Protein AF-A0A2D8KLG7-F1 (afdb_monomer)

Structure (mmCIF, N/CA/C/O backbone):
data_AF-A0A2D8KLG7-F1
#
_entry.id   AF-A0A2D8KLG7-F1
#
loop_
_atom_site.group_PDB
_atom_site.id
_atom_site.type_symbol
_atom_site.label_atom_id
_atom_site.label_alt_id
_atom_site.label_comp_id
_atom_site.label_asym_id
_atom_site.label_entity_id
_atom_site.label_seq_id
_atom_site.pdbx_PDB_ins_code
_atom_site.Cartn_x
_atom_site.Cartn_y
_atom_site.Cartn_z
_atom_site.occupancy
_atom_site.B_iso_or_equiv
_atom_site.auth_seq_id
_atom_site.auth_comp_id
_atom_site.auth_asym_id
_atom_site.auth_atom_id
_atom_site.pdbx_PDB_model_num
ATOM 1 N N . MET A 1 1 ? -31.703 14.829 42.434 1.00 37.31 1 MET A N 1
ATOM 2 C CA . MET A 1 1 ? -31.265 13.555 43.042 1.00 37.31 1 MET A CA 1
ATOM 3 C C . MET A 1 1 ? -31.936 12.411 42.283 1.00 37.31 1 MET A C 1
ATOM 5 O O . MET A 1 1 ? -33.079 12.108 42.572 1.00 37.31 1 MET A O 1
ATOM 9 N N . ASN A 1 2 ? -31.294 11.950 41.205 1.00 37.16 2 ASN A N 1
ATOM 10 C CA . ASN A 1 2 ? -31.597 10.794 40.330 1.00 37.16 2 ASN A CA 1
ATOM 11 C C . ASN A 1 2 ? -30.776 11.015 39.040 1.00 37.16 2 ASN A C 1
ATOM 13 O O . ASN A 1 2 ? -31.290 11.223 37.952 1.00 37.16 2 ASN A O 1
ATOM 17 N N . TYR A 1 3 ? -29.488 11.325 39.163 1.00 32.59 3 TYR A N 1
ATOM 18 C CA . TYR A 1 3 ? -28.443 10.300 39.120 1.00 32.59 3 TYR A CA 1
ATOM 19 C C . TYR A 1 3 ? -28.592 9.360 37.908 1.00 32.59 3 TYR A C 1
ATOM 21 O O . TYR A 1 3 ? -28.960 8.199 38.021 1.00 32.59 3 TYR A O 1
ATOM 29 N N . PHE A 1 4 ? -28.320 9.897 36.719 1.00 39.69 4 PHE A N 1
ATOM 30 C CA . PHE A 1 4 ? -27.186 9.436 35.907 1.00 39.69 4 PHE A CA 1
ATOM 31 C C . PHE A 1 4 ? -27.071 7.945 35.517 1.00 39.69 4 PHE A C 1
ATOM 33 O O . PHE A 1 4 ? -26.007 7.529 35.067 1.00 39.69 4 PHE A O 1
ATOM 40 N N . PHE A 1 5 ? -28.120 7.126 35.616 1.00 44.72 5 PHE A N 1
ATOM 41 C CA . PHE A 1 5 ? -28.015 5.688 35.341 1.00 44.72 5 PHE A CA 1
ATOM 42 C C . PHE A 1 5 ? -29.169 5.137 34.509 1.00 44.72 5 PHE A C 1
ATOM 44 O O . PHE A 1 5 ? -30.062 4.470 35.019 1.00 44.72 5 PHE A O 1
ATOM 51 N N . ARG A 1 6 ? -29.071 5.301 33.183 1.00 40.22 6 ARG A N 1
ATOM 52 C CA . ARG A 1 6 ? -29.260 4.165 32.257 1.00 40.22 6 ARG A CA 1
ATOM 53 C C . ARG A 1 6 ? -28.799 4.480 30.833 1.00 40.22 6 ARG A C 1
ATOM 55 O O . ARG A 1 6 ? -29.574 4.476 29.885 1.00 40.22 6 ARG A O 1
ATOM 62 N N . LYS A 1 7 ? -27.482 4.621 30.642 1.00 46.12 7 LYS A N 1
ATOM 63 C CA . LYS A 1 7 ? -26.876 4.208 29.365 1.00 46.12 7 LYS A CA 1
ATOM 64 C C . LYS A 1 7 ? -27.016 2.687 29.278 1.00 46.12 7 LYS A C 1
ATOM 66 O O . LYS A 1 7 ? -26.157 1.954 29.761 1.00 46.12 7 LYS A O 1
ATOM 71 N N . LYS A 1 8 ? -28.125 2.199 28.713 1.00 52.62 8 LYS A N 1
ATOM 72 C CA . LYS A 1 8 ? -28.260 0.789 28.328 1.00 52.62 8 LYS A CA 1
ATOM 73 C C . LYS A 1 8 ? -27.195 0.539 27.255 1.00 52.62 8 LYS A C 1
ATOM 75 O O . LYS A 1 8 ? -27.335 0.953 26.110 1.00 52.62 8 LYS A O 1
ATOM 80 N N . LYS A 1 9 ? -26.066 -0.047 27.652 1.00 57.06 9 LYS A N 1
ATOM 81 C CA . LYS A 1 9 ? -25.047 -0.557 26.729 1.00 57.06 9 LYS A CA 1
ATOM 82 C C . LYS A 1 9 ? -25.775 -1.586 25.857 1.00 57.06 9 LYS A C 1
ATOM 84 O O . LYS A 1 9 ? -26.323 -2.536 26.408 1.00 57.06 9 LYS A O 1
ATOM 89 N N . ASN A 1 10 ? -25.854 -1.376 24.540 1.00 63.00 10 ASN A N 1
ATOM 90 C CA . ASN A 1 10 ? -26.528 -2.295 23.611 1.00 63.00 10 ASN A CA 1
ATOM 91 C C . ASN A 1 10 ? -25.730 -3.606 23.497 1.00 63.00 10 ASN A C 1
ATOM 93 O O . ASN A 1 10 ? -25.030 -3.857 22.519 1.00 63.00 10 ASN A O 1
ATOM 97 N N . GLN A 1 11 ? -25.796 -4.425 24.546 1.00 65.38 11 GLN A N 1
ATOM 98 C CA . GLN A 1 11 ? -25.068 -5.681 24.687 1.00 65.38 11 GLN A CA 1
ATOM 99 C C . GLN A 1 11 ? -25.470 -6.659 23.579 1.00 65.38 11 GLN A C 1
ATOM 101 O O . GLN A 1 11 ? -24.604 -7.300 22.997 1.00 65.38 11 GLN A O 1
ATOM 106 N N . SER A 1 12 ? -26.753 -6.665 23.205 1.00 70.81 12 SER A N 1
ATOM 107 C CA . SER A 1 12 ? -27.289 -7.448 22.089 1.00 70.81 12 SER A CA 1
ATOM 108 C C . SER A 1 12 ? -26.646 -7.073 20.754 1.00 70.81 12 SER A C 1
ATOM 110 O O . SER A 1 12 ? -26.232 -7.951 20.013 1.00 70.81 12 SER A O 1
ATOM 112 N N . PHE A 1 13 ? -26.463 -5.778 20.474 1.00 74.19 13 PHE A N 1
ATOM 113 C CA . PHE A 1 13 ? -25.810 -5.320 19.240 1.00 74.19 13 PHE A CA 1
ATOM 114 C C . PHE A 1 13 ? -24.339 -5.749 19.180 1.00 74.19 13 PHE A C 1
ATOM 116 O O . PHE A 1 13 ? -23.854 -6.192 18.144 1.00 74.19 13 PHE A O 1
ATOM 123 N N . LYS A 1 14 ? -23.634 -5.688 20.317 1.00 72.88 14 LYS A N 1
ATOM 124 C CA . LYS A 1 14 ? -22.258 -6.187 20.424 1.00 72.88 14 LYS A CA 1
ATOM 125 C C . LYS A 1 14 ? -22.176 -7.702 20.186 1.00 72.88 14 LYS A C 1
ATOM 127 O O . LYS A 1 14 ? -21.243 -8.145 19.527 1.00 72.88 14 LYS A O 1
ATOM 132 N N . ILE A 1 15 ? -23.124 -8.472 20.724 1.00 78.56 15 ILE A N 1
ATOM 133 C CA . ILE A 1 15 ? -23.193 -9.930 20.542 1.00 78.56 15 ILE A CA 1
ATOM 134 C C . ILE A 1 15 ? -23.489 -10.277 19.082 1.00 78.56 15 ILE A C 1
ATOM 136 O O . ILE A 1 15 ? -22.825 -11.148 18.540 1.00 78.56 15 ILE A O 1
ATOM 140 N N . ILE A 1 16 ? -24.410 -9.561 18.431 1.00 84.25 16 ILE A N 1
ATOM 141 C CA . ILE A 1 16 ? -24.724 -9.754 17.007 1.00 84.25 16 ILE A CA 1
ATOM 142 C C . ILE A 1 16 ? -23.486 -9.503 16.142 1.00 84.25 16 ILE A C 1
ATOM 144 O O . ILE A 1 16 ? -23.159 -10.334 15.306 1.00 84.25 16 ILE A O 1
ATOM 148 N N . ILE A 1 17 ? -22.748 -8.412 16.381 1.00 80.44 17 ILE A N 1
ATOM 149 C CA . ILE A 1 17 ? -21.499 -8.138 15.650 1.00 80.44 17 ILE A CA 1
ATOM 150 C C . ILE A 1 17 ? -20.464 -9.244 15.882 1.00 80.44 17 ILE A C 1
ATOM 152 O O . ILE A 1 17 ? -19.806 -9.669 14.941 1.00 80.44 17 ILE A O 1
ATOM 156 N N . LEU A 1 18 ? -20.308 -9.714 17.124 1.00 79.31 18 LEU A N 1
ATOM 157 C CA . LEU A 1 18 ? -19.362 -10.786 17.440 1.00 79.31 18 LEU A CA 1
ATOM 158 C C . LEU A 1 18 ? -19.769 -12.117 16.786 1.00 79.31 18 LEU A C 1
ATOM 160 O O . LEU A 1 18 ? -18.912 -12.883 16.362 1.00 79.31 18 LEU A O 1
ATOM 164 N N . PHE A 1 19 ? -21.071 -12.384 16.706 1.00 85.44 19 PHE A N 1
ATOM 165 C CA . PHE A 1 19 ? -21.616 -13.567 16.055 1.00 85.44 19 PHE A CA 1
ATOM 166 C C . PHE A 1 19 ? -21.391 -13.525 14.545 1.00 85.44 19 PHE A C 1
ATOM 168 O O . PHE A 1 19 ? -20.870 -14.491 14.004 1.00 85.44 19 PHE A O 1
ATOM 175 N N . ILE A 1 20 ? -21.701 -12.399 13.890 1.00 83.75 20 ILE A N 1
ATOM 176 C CA . ILE A 1 20 ? -21.380 -12.183 12.470 1.00 83.75 20 ILE A CA 1
ATOM 177 C C . ILE A 1 20 ? -19.876 -12.365 12.253 1.00 83.75 20 ILE A C 1
ATOM 179 O O . ILE A 1 20 ? -19.475 -13.075 11.341 1.00 83.75 20 ILE A O 1
ATOM 183 N N . PHE A 1 21 ? -19.048 -11.829 13.159 1.00 80.06 21 PHE A N 1
ATOM 184 C CA . PHE A 1 21 ? -17.599 -11.995 13.087 1.00 80.06 21 PHE A CA 1
ATOM 185 C C . PHE A 1 21 ? -17.155 -13.456 13.069 1.00 80.06 21 PHE A C 1
ATOM 187 O O . PHE A 1 21 ? -16.357 -13.869 12.230 1.00 80.06 21 PHE A O 1
ATOM 194 N N . PHE A 1 22 ? -17.686 -14.241 13.999 1.00 81.69 22 PHE A N 1
ATOM 195 C CA . PHE A 1 22 ? -17.332 -15.645 14.128 1.00 81.69 22 PHE A CA 1
ATOM 196 C C . PHE A 1 22 ? -17.901 -16.484 12.978 1.00 81.69 22 PHE A C 1
ATOM 198 O O . PHE A 1 22 ? -17.220 -17.371 12.471 1.00 81.69 22 PHE A O 1
ATOM 205 N N . PHE A 1 23 ? -19.126 -16.179 12.547 1.00 84.38 23 PHE A N 1
ATOM 206 C CA . PHE A 1 23 ? -19.791 -16.849 11.436 1.00 84.38 23 PHE A CA 1
ATOM 207 C C . PHE A 1 23 ? -19.055 -16.612 10.118 1.00 84.38 23 PHE A C 1
ATOM 209 O O . PHE A 1 23 ? -18.757 -17.574 9.425 1.00 84.38 23 PHE A O 1
ATOM 216 N N . ASP A 1 24 ? -18.687 -15.373 9.794 1.00 78.31 24 ASP A N 1
ATOM 217 C CA . ASP A 1 24 ? -17.964 -15.082 8.554 1.00 78.31 24 ASP A CA 1
ATOM 218 C C . ASP A 1 24 ? -16.579 -15.739 8.551 1.00 78.31 24 ASP A C 1
ATOM 220 O O . ASP A 1 24 ? -16.169 -16.335 7.558 1.00 78.31 24 ASP A O 1
ATOM 224 N N . LEU A 1 25 ? -15.864 -15.704 9.679 1.00 75.50 25 LEU A N 1
ATOM 225 C CA . LEU A 1 25 ? -14.532 -16.304 9.764 1.00 75.50 25 LEU A CA 1
ATOM 226 C C . LEU A 1 25 ? -14.577 -17.833 9.631 1.00 75.50 25 LEU A C 1
ATOM 228 O O . LEU A 1 25 ? -13.730 -18.413 8.955 1.00 75.50 25 LEU A O 1
ATOM 232 N N . ILE A 1 26 ? -15.559 -18.486 10.256 1.00 75.94 26 ILE A N 1
ATOM 233 C CA . ILE A 1 26 ? -15.666 -19.949 10.257 1.00 75.94 26 ILE A CA 1
ATOM 234 C C . ILE A 1 26 ? -16.397 -20.453 9.024 1.00 75.94 26 ILE A C 1
ATOM 236 O O . ILE A 1 26 ? -15.876 -21.302 8.314 1.00 75.94 26 ILE A O 1
ATOM 240 N N . CYS A 1 27 ? -17.603 -19.963 8.758 1.00 74.00 27 CYS A N 1
ATOM 241 C CA . CYS A 1 27 ? -18.403 -20.445 7.645 1.00 74.00 27 CYS A CA 1
ATOM 242 C C . CYS A 1 27 ? -17.833 -19.932 6.329 1.00 74.00 27 CYS A C 1
ATOM 244 O O . CYS A 1 27 ? -17.481 -20.745 5.492 1.00 74.00 27 CYS A O 1
ATOM 246 N N . VAL A 1 28 ? -17.658 -18.625 6.136 1.00 70.38 28 VAL A N 1
ATOM 247 C CA . VAL A 1 28 ? -17.161 -18.128 4.840 1.00 70.38 28 VAL A CA 1
ATOM 248 C C . VAL A 1 28 ? -15.674 -18.443 4.658 1.00 70.38 28 VAL A C 1
ATOM 250 O O . VAL A 1 28 ? -15.285 -18.960 3.614 1.00 70.38 28 VAL A O 1
ATOM 253 N N . GLY A 1 29 ? -14.854 -18.219 5.688 1.00 67.06 29 GLY A N 1
ATOM 254 C CA . GLY A 1 29 ? -13.409 -18.450 5.615 1.00 67.06 29 GLY A CA 1
ATOM 255 C C . GLY A 1 29 ? -13.009 -19.915 5.408 1.00 67.06 29 GLY A C 1
ATOM 256 O O . GLY A 1 29 ? -12.157 -20.195 4.567 1.00 67.06 29 GLY A O 1
ATOM 257 N N . ILE A 1 30 ? -13.622 -20.855 6.140 1.00 68.50 30 ILE A N 1
ATOM 258 C CA . ILE A 1 30 ? -13.248 -22.280 6.065 1.00 68.50 30 ILE A CA 1
ATOM 259 C C . ILE A 1 30 ? -14.034 -23.013 4.973 1.00 68.50 30 ILE A C 1
ATOM 261 O O . ILE A 1 30 ? -13.468 -23.865 4.302 1.00 68.50 30 ILE A O 1
ATOM 265 N N . TYR A 1 31 ? -15.320 -22.708 4.763 1.00 67.38 31 TYR A N 1
ATOM 266 C CA . TYR A 1 31 ? -16.140 -23.459 3.801 1.00 67.38 31 TYR A CA 1
ATOM 267 C C . TYR A 1 31 ? -15.912 -23.029 2.345 1.00 67.38 31 TYR A C 1
ATOM 269 O O . TYR A 1 31 ? -15.956 -23.877 1.461 1.00 67.38 31 TYR A O 1
ATOM 277 N N . PHE A 1 32 ? -15.674 -21.736 2.091 1.00 64.19 32 PHE A N 1
ATOM 278 C CA . PHE A 1 32 ? -15.552 -21.182 0.732 1.00 64.19 32 PHE A CA 1
ATOM 279 C C . PHE A 1 32 ? -14.151 -20.667 0.378 1.00 64.19 32 PHE A C 1
ATOM 281 O O . PHE A 1 32 ? -13.952 -20.207 -0.739 1.00 64.19 32 PHE A O 1
ATOM 288 N N . GLY A 1 33 ? -13.216 -20.628 1.331 1.00 63.34 33 GLY A N 1
ATOM 289 C CA . GLY A 1 33 ? -11.922 -19.976 1.123 1.00 63.34 33 GLY A CA 1
ATOM 290 C C . GLY A 1 33 ? -10.738 -20.928 1.035 1.00 63.34 33 GLY A C 1
ATOM 291 O O . GLY A 1 33 ? -9.796 -20.668 0.293 1.00 63.34 33 GLY A O 1
ATOM 292 N N . THR A 1 34 ? -10.719 -22.011 1.817 1.00 66.56 34 THR A N 1
ATOM 293 C CA . THR A 1 34 ? -9.475 -22.766 2.038 1.00 66.56 34 THR A CA 1
ATOM 294 C C . THR A 1 34 ? -8.967 -23.503 0.807 1.00 66.56 34 THR A C 1
ATOM 296 O O . THR A 1 34 ? -7.754 -23.576 0.632 1.00 66.56 34 THR A O 1
ATOM 299 N N . PHE A 1 35 ? -9.849 -24.025 -0.047 1.00 70.62 35 PHE A N 1
ATOM 300 C CA . PHE A 1 35 ? -9.432 -24.737 -1.258 1.00 70.62 35 PHE A CA 1
ATOM 301 C C . PHE A 1 35 ? -8.869 -23.766 -2.294 1.00 70.62 35 PHE A C 1
ATOM 303 O O . PHE A 1 35 ? -7.751 -23.943 -2.767 1.00 70.62 35 PHE A O 1
ATOM 310 N N . GLU A 1 36 ? -9.564 -22.659 -2.526 1.00 71.62 36 GLU A N 1
ATO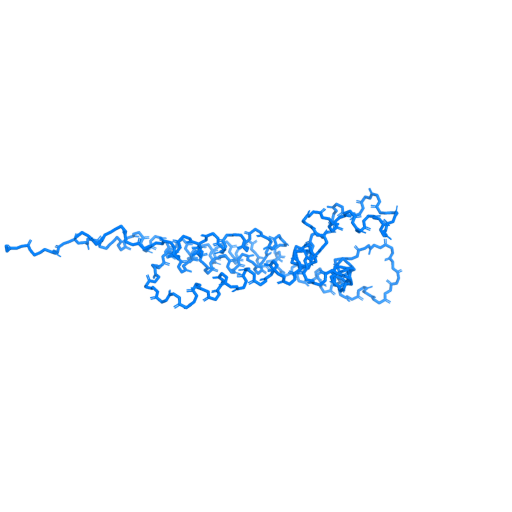M 311 C CA . GLU A 1 36 ? -9.129 -21.589 -3.414 1.00 71.62 36 GLU A CA 1
ATOM 312 C C . GLU A 1 36 ? -7.838 -20.921 -2.915 1.00 71.62 36 GLU A C 1
ATOM 314 O O . GLU A 1 36 ? -7.002 -20.513 -3.719 1.00 71.62 36 GLU A O 1
ATOM 319 N N . ILE A 1 37 ? -7.633 -20.815 -1.595 1.00 68.44 37 ILE A N 1
ATOM 320 C CA . ILE A 1 37 ? -6.374 -20.337 -1.006 1.00 68.44 37 ILE A CA 1
ATOM 321 C C . ILE A 1 37 ? -5.234 -21.319 -1.305 1.00 68.44 37 ILE A C 1
ATOM 323 O O . ILE A 1 37 ? -4.157 -20.882 -1.712 1.00 68.44 37 ILE A O 1
ATOM 327 N N . ILE A 1 38 ? -5.450 -22.626 -1.126 1.00 70.25 38 ILE A N 1
ATOM 328 C CA . ILE A 1 38 ? -4.440 -23.657 -1.412 1.00 70.25 38 ILE A CA 1
ATOM 329 C C . ILE A 1 38 ? -4.064 -23.641 -2.896 1.00 70.25 38 ILE A C 1
ATOM 331 O O . ILE A 1 38 ? -2.874 -23.607 -3.213 1.00 70.25 38 ILE A O 1
ATOM 335 N N . ASP A 1 39 ? -5.050 -23.572 -3.788 1.00 71.00 39 ASP A N 1
ATOM 336 C CA . ASP A 1 39 ? -4.825 -23.520 -5.234 1.00 71.00 39 ASP A CA 1
ATOM 337 C C . ASP A 1 39 ? -4.077 -22.242 -5.645 1.00 71.00 39 ASP A C 1
ATOM 339 O O . ASP A 1 39 ? -3.160 -22.292 -6.465 1.00 71.00 39 ASP A O 1
ATOM 343 N N . ARG A 1 40 ? -4.369 -21.094 -5.012 1.00 66.00 40 ARG A N 1
ATOM 344 C CA . ARG A 1 40 ? -3.606 -19.846 -5.212 1.00 66.00 40 ARG A CA 1
ATOM 345 C C . ARG A 1 40 ? -2.155 -19.967 -4.750 1.00 66.00 40 ARG A C 1
ATOM 347 O O . ARG A 1 40 ? -1.262 -19.476 -5.437 1.00 66.00 40 ARG A O 1
ATOM 354 N N . PHE A 1 41 ? -1.897 -20.598 -3.604 1.00 68.94 41 PHE A N 1
ATOM 355 C CA . PHE A 1 41 ? -0.525 -20.831 -3.137 1.00 68.94 41 PHE A CA 1
ATOM 356 C C . PHE A 1 41 ? 0.229 -21.813 -4.037 1.00 68.94 41 PHE A C 1
ATOM 358 O O . PHE A 1 41 ? 1.427 -21.634 -4.258 1.00 68.94 41 PHE A O 1
ATOM 365 N N . TYR A 1 42 ? -0.459 -22.823 -4.573 1.00 69.06 42 TYR A N 1
ATOM 366 C CA . TYR A 1 42 ? 0.115 -23.762 -5.531 1.00 69.06 42 TYR A CA 1
ATOM 367 C C . TYR A 1 42 ? 0.484 -23.061 -6.845 1.00 69.06 42 TYR A C 1
ATOM 369 O O . TYR A 1 42 ? 1.630 -23.154 -7.275 1.00 69.06 42 TYR A O 1
ATOM 377 N N . PHE A 1 43 ? -0.425 -22.248 -7.390 1.00 66.62 43 PHE A N 1
ATOM 378 C CA . PHE A 1 43 ? -0.183 -21.415 -8.570 1.00 66.62 43 PHE A CA 1
ATOM 379 C C . PHE A 1 43 ? 0.998 -20.447 -8.380 1.00 66.62 43 PHE A C 1
ATOM 381 O O . PHE A 1 43 ? 1.887 -20.373 -9.224 1.00 66.62 43 PHE A O 1
ATOM 388 N N . LEU A 1 44 ? 1.073 -19.751 -7.237 1.00 63.47 44 LEU A N 1
ATOM 389 C CA . LEU A 1 44 ? 2.212 -18.877 -6.925 1.00 63.47 44 LEU A CA 1
ATOM 390 C C . LEU A 1 44 ? 3.532 -19.660 -6.871 1.00 63.47 44 LEU A C 1
ATOM 392 O O . LEU A 1 44 ? 4.553 -19.185 -7.361 1.00 63.47 44 LEU A O 1
ATOM 396 N N . LYS A 1 45 ? 3.533 -20.861 -6.281 1.00 63.59 45 LYS A N 1
ATOM 397 C CA . LYS A 1 45 ? 4.721 -21.724 -6.216 1.00 63.59 45 LYS A CA 1
ATOM 398 C C . LYS A 1 45 ? 5.185 -22.158 -7.609 1.00 63.59 45 LYS A C 1
ATOM 400 O O . LYS A 1 45 ? 6.391 -22.200 -7.847 1.00 63.59 45 LYS A O 1
ATOM 405 N N . GLU A 1 46 ? 4.253 -22.464 -8.506 1.00 63.38 46 GLU A N 1
ATOM 406 C CA . GLU A 1 46 ? 4.563 -22.770 -9.902 1.00 63.38 46 GLU A CA 1
ATOM 407 C C . GLU A 1 46 ? 5.162 -21.551 -10.617 1.00 63.38 46 GLU A C 1
ATOM 409 O O . GLU A 1 46 ? 6.237 -21.686 -11.205 1.00 63.38 46 GLU A O 1
ATOM 414 N N . GLU A 1 47 ? 4.581 -20.352 -10.458 1.00 58.25 47 GLU A N 1
ATOM 415 C CA . GLU A 1 47 ? 5.153 -19.099 -10.985 1.00 58.25 47 GLU A CA 1
ATOM 416 C C . GLU A 1 47 ? 6.595 -18.870 -10.495 1.00 58.25 47 GLU A C 1
ATOM 418 O O . GLU A 1 47 ? 7.445 -18.474 -11.286 1.00 58.25 47 GLU A O 1
ATOM 423 N N . PH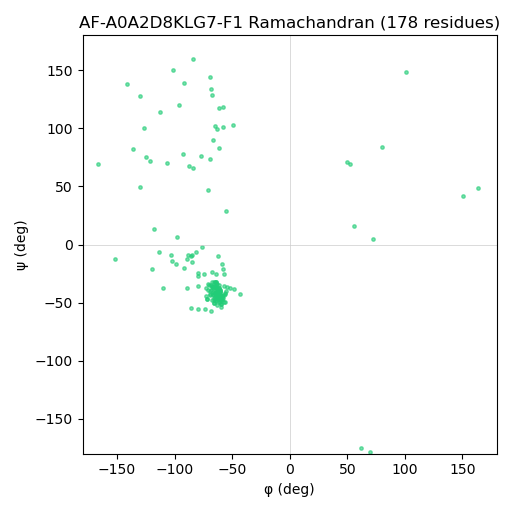E A 1 48 ? 6.915 -19.170 -9.227 1.00 59.62 48 PHE A N 1
ATOM 424 C CA . PHE A 1 48 ? 8.287 -19.059 -8.703 1.00 59.62 48 PHE A CA 1
ATOM 425 C C . PHE A 1 48 ? 9.274 -20.050 -9.335 1.00 59.62 48 PHE A C 1
ATOM 427 O O . PHE A 1 48 ? 10.461 -19.740 -9.447 1.00 59.62 48 PHE A O 1
ATOM 434 N N . SER A 1 49 ? 8.810 -21.241 -9.718 1.00 56.41 49 SER A N 1
ATOM 435 C CA . SER A 1 49 ? 9.665 -22.302 -10.266 1.00 56.41 49 SER A CA 1
ATOM 436 C C . SER A 1 49 ? 10.013 -22.116 -11.747 1.00 56.41 49 SER A C 1
ATOM 438 O O . SER A 1 49 ? 11.058 -22.587 -12.180 1.00 56.41 49 SER A O 1
ATOM 440 N N . VAL A 1 50 ? 9.185 -21.384 -12.501 1.00 53.91 50 VAL A N 1
ATOM 441 C CA . VAL A 1 50 ? 9.360 -21.143 -13.948 1.00 53.91 50 VAL A CA 1
ATOM 442 C C . VAL A 1 50 ? 10.302 -19.959 -14.243 1.00 53.91 50 VAL A C 1
ATOM 444 O O . VAL A 1 50 ? 10.757 -19.790 -15.368 1.00 53.91 50 VAL A O 1
ATOM 447 N N . ILE A 1 51 ? 10.700 -19.181 -13.226 1.00 52.62 51 ILE A N 1
ATOM 448 C CA . ILE A 1 51 ? 11.611 -18.019 -13.351 1.00 52.62 51 ILE A CA 1
ATOM 449 C C . ILE A 1 51 ? 12.987 -18.393 -13.953 1.00 52.62 51 ILE A C 1
ATOM 451 O O . ILE A 1 51 ? 13.721 -17.513 -14.405 1.00 52.62 51 ILE A O 1
ATOM 455 N N . SER A 1 52 ? 13.358 -19.678 -13.977 1.00 49.66 52 SER A N 1
ATOM 456 C CA . SER A 1 52 ? 14.648 -20.139 -14.501 1.00 49.66 52 SER A CA 1
ATOM 457 C C . SER A 1 52 ? 14.708 -20.395 -16.009 1.00 49.66 52 SER A C 1
ATOM 459 O O . SER A 1 52 ? 15.817 -20.589 -16.501 1.00 49.66 52 SER A O 1
ATOM 461 N N . GLU A 1 53 ? 13.596 -20.391 -16.753 1.00 41.38 53 GLU A N 1
ATOM 462 C CA . GLU A 1 53 ? 13.625 -20.699 -18.192 1.00 41.38 53 GLU A CA 1
ATOM 463 C C . GLU A 1 53 ? 12.892 -19.649 -19.037 1.00 41.38 53 GLU A C 1
ATOM 465 O O . GLU A 1 53 ? 11.754 -19.267 -18.781 1.00 41.38 53 GLU A O 1
ATOM 470 N N . GLU A 1 54 ? 13.610 -19.153 -20.043 1.00 54.06 54 GLU A N 1
ATOM 471 C CA . GLU A 1 54 ? 13.199 -18.153 -21.025 1.00 54.06 54 GLU A CA 1
ATOM 472 C C . GLU A 1 54 ? 11.839 -18.476 -21.668 1.00 54.06 54 GLU A C 1
ATOM 474 O O . GLU A 1 54 ? 11.787 -19.267 -22.604 1.00 54.06 54 GLU A O 1
ATOM 479 N N . ILE A 1 55 ? 10.747 -17.814 -21.265 1.00 41.69 55 ILE A N 1
ATOM 480 C CA . ILE A 1 55 ? 9.542 -17.681 -22.099 1.00 41.69 55 ILE A CA 1
ATOM 481 C C . ILE A 1 55 ? 8.923 -16.283 -21.939 1.00 41.69 55 ILE A C 1
ATOM 483 O O . ILE A 1 55 ? 8.808 -15.710 -20.861 1.00 41.69 55 ILE A O 1
ATOM 487 N N . SER A 1 56 ? 8.511 -15.767 -23.091 1.00 51.75 56 SER A N 1
ATOM 488 C CA . SER A 1 56 ? 7.891 -14.501 -23.489 1.00 51.75 56 SER A CA 1
ATOM 489 C C . SER A 1 56 ? 6.583 -14.074 -22.792 1.00 51.75 56 SER A C 1
ATOM 491 O O . SER A 1 56 ? 5.786 -13.349 -23.389 1.00 51.75 56 SER A O 1
ATOM 493 N N . THR A 1 57 ? 6.339 -14.468 -21.543 1.00 57.41 57 THR A N 1
ATOM 494 C CA . THR A 1 57 ? 5.166 -14.042 -20.762 1.00 57.41 57 THR A CA 1
ATOM 495 C C . THR A 1 57 ? 5.614 -1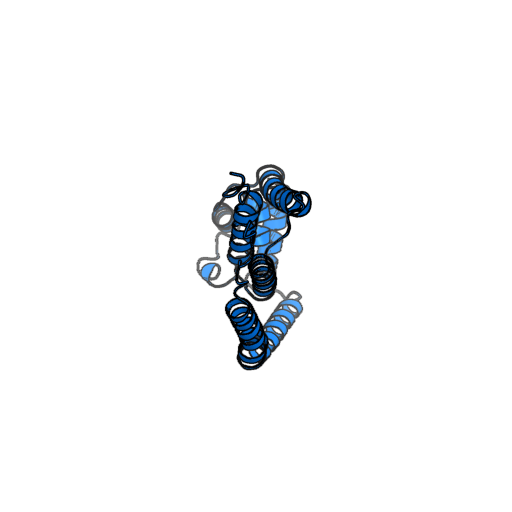3.167 -19.601 1.00 57.41 57 THR A C 1
ATOM 497 O O . THR A 1 57 ? 6.299 -13.646 -18.701 1.00 57.41 57 THR A O 1
ATOM 500 N N . ILE A 1 58 ? 5.244 -11.883 -19.613 1.00 62.97 58 ILE A N 1
ATOM 501 C CA . ILE A 1 58 ? 5.566 -10.965 -18.512 1.00 62.97 58 ILE A CA 1
ATOM 502 C C . ILE A 1 58 ? 4.919 -11.468 -17.227 1.00 62.97 58 ILE A C 1
ATOM 504 O O . ILE A 1 58 ? 3.694 -11.537 -17.122 1.00 62.97 58 ILE A O 1
ATOM 508 N N . SER A 1 59 ? 5.754 -11.802 -16.247 1.00 69.31 59 SER A N 1
ATOM 509 C CA . SER A 1 59 ? 5.299 -12.243 -14.935 1.00 69.31 59 SER A CA 1
ATOM 510 C C . SER A 1 59 ? 4.984 -11.049 -14.023 1.00 69.31 59 SER A C 1
ATOM 512 O O . SER A 1 59 ? 5.511 -9.944 -14.185 1.00 69.31 59 SER A O 1
ATOM 514 N N . ARG A 1 60 ? 4.178 -11.283 -12.978 1.00 70.56 60 ARG A N 1
ATOM 515 C CA . ARG A 1 60 ? 3.962 -10.341 -11.855 1.00 70.56 60 ARG A CA 1
ATOM 516 C C . ARG A 1 60 ? 5.274 -9.809 -11.282 1.00 70.56 60 ARG A C 1
ATOM 518 O O . ARG A 1 60 ? 5.389 -8.640 -10.915 1.00 70.56 60 ARG A O 1
ATOM 525 N N . PHE A 1 61 ? 6.271 -10.681 -11.211 1.00 72.69 61 PHE A N 1
ATOM 526 C CA . PHE A 1 61 ? 7.576 -10.358 -10.667 1.00 72.69 61 PHE A CA 1
ATOM 527 C C . PHE A 1 61 ? 8.363 -9.400 -11.568 1.00 72.69 61 PHE A C 1
ATOM 529 O O . PHE A 1 61 ? 9.053 -8.515 -11.060 1.00 72.69 61 PHE A O 1
ATOM 536 N N . ASP A 1 62 ? 8.220 -9.509 -12.889 1.00 75.94 62 ASP A N 1
ATOM 537 C CA . ASP A 1 62 ? 8.847 -8.577 -13.830 1.00 75.94 62 ASP A CA 1
ATOM 538 C C . ASP A 1 62 ? 8.281 -7.163 -13.683 1.00 75.94 62 ASP A C 1
ATOM 540 O O . ASP A 1 62 ? 9.036 -6.189 -13.719 1.00 75.94 62 ASP A O 1
ATOM 544 N N . ILE A 1 63 ? 6.977 -7.049 -13.415 1.00 77.56 63 ILE A N 1
ATOM 545 C CA . ILE A 1 63 ? 6.300 -5.775 -13.135 1.00 77.56 63 ILE A CA 1
ATOM 546 C C . ILE A 1 63 ? 6.791 -5.182 -11.803 1.00 77.56 63 ILE A C 1
ATOM 548 O O . ILE A 1 63 ? 7.132 -3.999 -11.745 1.00 77.56 63 ILE A O 1
ATOM 552 N N . ILE A 1 64 ? 6.942 -5.999 -10.752 1.00 79.44 64 ILE A N 1
ATOM 553 C CA . ILE A 1 64 ? 7.549 -5.572 -9.474 1.00 79.44 64 ILE A CA 1
ATOM 554 C C . ILE A 1 64 ? 8.989 -5.084 -9.687 1.00 79.44 64 ILE A C 1
ATOM 556 O O . ILE A 1 64 ? 9.384 -4.022 -9.198 1.00 79.44 64 ILE A O 1
ATOM 560 N N . LYS A 1 65 ? 9.790 -5.846 -10.439 1.00 82.25 65 LYS A N 1
ATOM 561 C CA . LYS A 1 65 ? 11.190 -5.522 -10.741 1.00 82.25 65 LYS A CA 1
ATOM 562 C C . LYS A 1 65 ? 11.304 -4.233 -11.547 1.00 82.25 65 LYS A C 1
ATOM 564 O O . LYS A 1 65 ? 12.228 -3.451 -11.312 1.00 82.25 65 LYS A O 1
ATOM 569 N N . PHE A 1 66 ? 10.377 -4.006 -12.473 1.00 83.88 66 PHE A N 1
ATOM 570 C CA . PHE A 1 66 ? 10.259 -2.756 -13.206 1.00 83.88 66 PHE A CA 1
ATOM 571 C C . PHE A 1 66 ? 9.932 -1.588 -12.269 1.00 83.88 66 PHE A C 1
ATOM 573 O O . PHE A 1 66 ? 10.693 -0.622 -12.244 1.00 83.88 66 PHE A O 1
ATOM 580 N N . GLY A 1 67 ? 8.891 -1.700 -11.437 1.00 84.00 67 GLY A N 1
ATOM 581 C CA . GLY A 1 67 ? 8.515 -0.647 -10.486 1.00 84.00 67 GLY A CA 1
ATOM 582 C C . GLY A 1 67 ? 9.651 -0.269 -9.537 1.00 84.00 67 GLY A C 1
ATOM 583 O O . GLY A 1 67 ? 9.961 0.908 -9.374 1.00 84.00 67 GLY A O 1
ATOM 584 N N . LEU A 1 68 ? 10.377 -1.256 -9.004 1.00 85.12 68 LEU A N 1
ATOM 585 C CA . LEU A 1 68 ? 11.562 -1.015 -8.173 1.00 85.12 68 LEU A CA 1
ATOM 586 C C . LEU A 1 68 ? 12.713 -0.338 -8.927 1.00 85.12 68 LEU A C 1
ATOM 588 O O . LEU A 1 68 ? 13.478 0.423 -8.332 1.00 85.12 68 LEU A O 1
ATOM 592 N N . ARG A 1 69 ? 12.881 -0.630 -10.220 1.00 86.50 69 ARG A N 1
ATOM 593 C CA . ARG A 1 69 ? 13.911 -0.001 -11.054 1.00 86.50 69 ARG A CA 1
ATOM 594 C C . ARG A 1 69 ? 13.558 1.452 -11.348 1.00 86.50 69 ARG A C 1
ATOM 596 O O . ARG A 1 69 ? 14.418 2.310 -11.181 1.00 86.50 69 ARG A O 1
ATOM 603 N N . GLU A 1 70 ? 12.318 1.727 -11.736 1.00 86.44 70 GLU A N 1
ATOM 604 C CA . GLU A 1 70 ? 11.868 3.085 -12.049 1.00 86.44 70 GLU A CA 1
ATOM 605 C C . GLU A 1 70 ? 11.751 3.962 -10.805 1.00 86.44 70 GLU A C 1
ATOM 607 O O . GLU A 1 70 ? 12.113 5.136 -10.853 1.00 86.44 70 GLU A O 1
ATOM 612 N N . PHE A 1 71 ? 11.378 3.392 -9.656 1.00 87.12 71 PHE A N 1
ATOM 613 C CA . PHE A 1 71 ? 11.400 4.103 -8.379 1.00 87.12 71 PHE A CA 1
ATOM 614 C C . PHE A 1 71 ? 12.777 4.712 -8.075 1.00 87.12 71 PHE A C 1
ATOM 616 O O . PHE A 1 71 ? 12.854 5.832 -7.577 1.00 87.12 71 PHE A O 1
ATOM 623 N N . LYS A 1 72 ? 13.882 4.037 -8.433 1.00 87.56 72 LYS A N 1
ATOM 624 C CA . LYS A 1 72 ? 15.243 4.578 -8.238 1.00 87.56 72 LYS A CA 1
ATOM 625 C C . LYS A 1 72 ? 15.515 5.843 -9.053 1.00 87.56 72 LYS A C 1
ATOM 627 O O . LYS A 1 72 ? 16.353 6.641 -8.645 1.00 87.56 72 LYS A O 1
ATOM 632 N N . ASN A 1 73 ? 14.816 6.035 -10.169 1.00 88.81 73 ASN A N 1
ATOM 633 C CA . ASN A 1 73 ? 14.939 7.240 -10.987 1.00 88.81 73 ASN A CA 1
ATOM 634 C C . ASN A 1 73 ? 14.137 8.409 -10.387 1.00 88.81 73 AS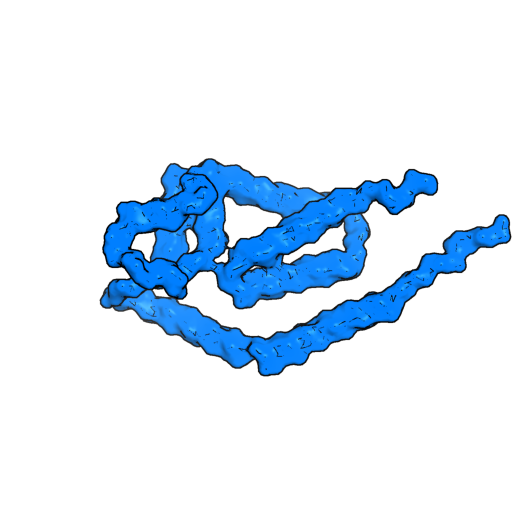N A C 1
ATOM 636 O O . ASN A 1 73 ? 14.516 9.565 -10.556 1.00 88.81 73 ASN A O 1
ATOM 640 N N . PHE A 1 74 ? 13.066 8.110 -9.643 1.00 89.12 74 PHE A N 1
ATOM 641 C CA . PHE A 1 74 ? 12.105 9.087 -9.123 1.00 89.12 74 PHE A CA 1
ATOM 642 C C . PHE A 1 74 ? 11.837 8.910 -7.618 1.00 89.12 74 PHE A C 1
ATOM 644 O O . PHE A 1 74 ? 10.698 8.881 -7.163 1.00 89.12 74 PHE A O 1
ATOM 651 N N . ILE A 1 75 ? 12.901 8.812 -6.818 1.00 90.06 75 ILE A N 1
ATOM 652 C CA . ILE A 1 75 ? 12.818 8.390 -5.407 1.00 90.06 75 ILE A CA 1
ATOM 653 C C . ILE A 1 75 ? 11.950 9.322 -4.547 1.00 90.06 75 ILE A C 1
ATOM 655 O O . ILE A 1 75 ? 11.180 8.856 -3.709 1.00 90.06 75 ILE A O 1
ATOM 659 N N . PHE A 1 76 ? 12.083 10.641 -4.706 1.00 90.12 76 PHE A N 1
ATOM 660 C CA . PHE A 1 76 ? 11.452 11.598 -3.790 1.00 90.12 76 PHE A CA 1
ATOM 661 C C . PHE A 1 76 ? 9.967 11.815 -4.085 1.00 90.12 76 PHE A C 1
ATOM 663 O O . PHE A 1 76 ? 9.138 11.637 -3.193 1.00 90.12 76 PHE A O 1
ATOM 670 N N . PHE A 1 77 ? 9.643 12.192 -5.321 1.00 90.06 77 PHE A N 1
ATOM 671 C CA . PHE A 1 77 ? 8.295 12.605 -5.727 1.00 90.06 77 PHE A CA 1
ATOM 672 C C . PHE A 1 77 ? 7.533 11.538 -6.515 1.00 90.06 77 PHE A C 1
ATOM 674 O O . PHE A 1 77 ? 6.343 11.712 -6.758 1.00 90.06 77 PHE A O 1
ATOM 681 N N . GLY A 1 78 ? 8.205 10.453 -6.906 1.00 91.06 78 GLY A N 1
ATOM 682 C CA . GLY A 1 78 ? 7.657 9.494 -7.852 1.00 91.06 78 GLY A CA 1
ATOM 683 C C . GLY A 1 78 ? 7.551 10.067 -9.263 1.00 91.06 78 GLY A C 1
ATOM 684 O O . GLY A 1 78 ? 7.970 11.196 -9.537 1.00 91.06 78 GLY A O 1
ATOM 685 N N . TYR A 1 79 ? 7.026 9.259 -10.176 1.00 88.56 79 TYR A N 1
ATOM 686 C CA . TYR A 1 79 ? 6.811 9.640 -11.576 1.00 88.56 79 TYR A CA 1
ATOM 687 C C . TYR A 1 79 ? 5.370 10.093 -11.879 1.00 88.56 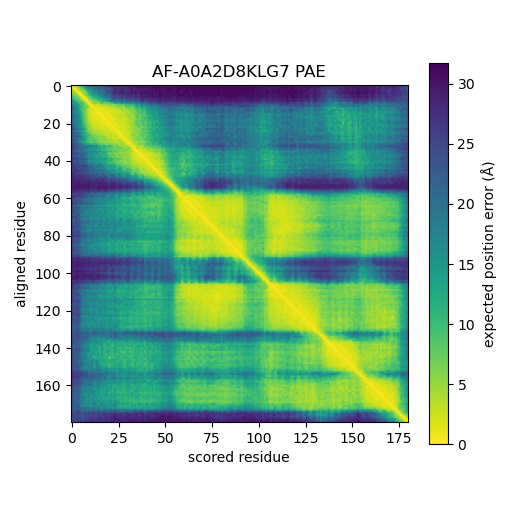79 TYR A C 1
ATOM 689 O O . TYR A 1 79 ? 5.053 10.379 -13.032 1.00 88.56 79 TYR A O 1
ATOM 697 N N . GLY A 1 80 ? 4.519 10.224 -10.854 1.00 87.00 80 GLY A N 1
ATOM 698 C CA . GLY A 1 80 ? 3.143 10.713 -10.962 1.00 87.00 80 GLY A CA 1
ATOM 699 C C . GLY A 1 80 ? 2.099 9.596 -10.940 1.00 87.00 80 GLY A C 1
ATOM 700 O O . GLY A 1 80 ? 2.350 8.483 -11.396 1.00 87.00 80 GLY A O 1
ATOM 701 N N . SER A 1 81 ? 0.916 9.901 -10.402 1.00 85.00 81 SER A N 1
ATOM 702 C CA . SER A 1 81 ? -0.183 8.933 -10.308 1.00 85.00 81 SER A CA 1
ATOM 703 C C . SER A 1 81 ? -0.751 8.591 -11.687 1.00 85.00 81 SER A C 1
ATOM 705 O O . SER A 1 81 ? -0.986 9.490 -12.497 1.00 85.00 81 SER A O 1
ATOM 707 N N . GLY A 1 82 ? -0.948 7.302 -11.956 1.00 81.81 82 GLY A N 1
ATOM 708 C CA . GLY A 1 82 ? -1.354 6.770 -13.257 1.00 81.81 82 GLY A CA 1
ATOM 709 C C . GLY A 1 82 ? -0.257 6.805 -14.327 1.00 81.81 82 GLY A C 1
ATOM 710 O O . GLY A 1 82 ? -0.520 6.495 -15.487 1.00 81.81 82 GLY A O 1
ATOM 711 N N . ALA A 1 83 ? 0.974 7.207 -13.990 1.00 85.12 83 ALA A N 1
ATOM 712 C CA . ALA A 1 83 ? 2.073 7.246 -14.954 1.00 85.12 83 ALA A CA 1
ATOM 713 C C . ALA A 1 83 ? 2.844 5.919 -15.038 1.00 85.12 83 ALA A C 1
ATOM 715 O O . ALA A 1 83 ? 3.659 5.760 -15.949 1.00 85.12 83 ALA A O 1
ATOM 716 N N . PHE A 1 84 ? 2.578 4.959 -14.143 1.00 84.69 84 PHE A N 1
ATOM 717 C CA . PHE A 1 84 ? 3.230 3.650 -14.172 1.00 84.69 84 PHE A CA 1
ATOM 718 C C . PHE A 1 84 ? 2.971 2.904 -15.481 1.00 84.69 84 PHE A C 1
ATOM 720 O O . PHE A 1 84 ? 3.919 2.494 -16.152 1.00 84.69 84 PHE A O 1
ATOM 727 N N . GLU A 1 85 ? 1.701 2.797 -15.873 1.00 79.81 85 GLU A N 1
ATOM 728 C CA . GLU A 1 85 ? 1.282 2.143 -17.112 1.00 79.81 85 GLU A CA 1
ATOM 729 C C . GLU A 1 85 ? 1.926 2.805 -18.337 1.00 79.81 85 GLU A C 1
ATOM 731 O O . GLU A 1 85 ? 2.530 2.127 -19.167 1.00 79.81 85 GLU A O 1
ATOM 736 N N . ASN A 1 86 ? 1.895 4.139 -18.404 1.00 82.88 86 ASN A N 1
ATOM 737 C CA . ASN A 1 86 ? 2.493 4.892 -19.506 1.00 82.88 86 ASN A CA 1
ATOM 738 C C . ASN A 1 86 ? 4.009 4.651 -19.610 1.00 82.88 86 ASN A C 1
ATOM 740 O O . ASN A 1 86 ? 4.534 4.424 -20.700 1.00 82.88 86 ASN A O 1
ATOM 744 N N . LEU A 1 87 ? 4.732 4.668 -18.485 1.00 83.00 87 LEU A N 1
ATOM 745 C CA . LEU A 1 87 ? 6.175 4.405 -18.466 1.00 83.00 87 LEU A CA 1
ATOM 746 C C . LEU A 1 87 ? 6.512 2.966 -18.840 1.00 83.00 87 LEU A C 1
ATOM 748 O O . LEU A 1 87 ? 7.523 2.720 -19.505 1.00 83.00 87 LEU A O 1
ATOM 752 N N . PHE A 1 88 ? 5.680 2.022 -18.414 1.00 79.44 88 PHE A N 1
ATOM 753 C CA . PHE A 1 88 ? 5.833 0.621 -18.760 1.00 79.44 88 PHE A CA 1
ATOM 754 C C . PHE A 1 88 ? 5.631 0.405 -20.264 1.00 79.44 88 PHE A C 1
ATOM 756 O O . PHE A 1 88 ? 6.513 -0.146 -20.921 1.00 79.44 88 PHE A O 1
ATOM 763 N N . GLN A 1 89 ? 4.544 0.928 -20.839 1.00 79.44 89 GLN A N 1
ATOM 764 C CA . GLN A 1 89 ? 4.243 0.827 -22.273 1.00 79.44 89 GLN A CA 1
ATOM 765 C C . GLN A 1 89 ? 5.319 1.486 -23.152 1.00 79.44 89 GLN A C 1
ATOM 767 O O . GLN A 1 89 ? 5.705 0.928 -24.179 1.00 79.44 89 GLN A O 1
ATOM 772 N N . LEU A 1 90 ? 5.871 2.632 -22.734 1.00 79.31 90 LEU A N 1
ATOM 773 C CA . LEU A 1 90 ? 6.969 3.296 -23.452 1.00 79.31 90 LEU A CA 1
ATOM 774 C C . LEU A 1 90 ? 8.256 2.459 -23.487 1.00 79.31 90 LEU A C 1
ATOM 776 O O . LEU A 1 90 ? 9.023 2.547 -24.447 1.00 79.31 90 LEU A O 1
ATOM 780 N N . LYS A 1 91 ? 8.517 1.663 -22.444 1.00 75.75 91 LYS A N 1
ATOM 781 C CA . LYS A 1 91 ? 9.726 0.830 -22.330 1.00 75.75 91 LYS A CA 1
ATOM 782 C C . LYS A 1 91 ? 9.541 -0.583 -22.888 1.00 75.75 91 LYS A C 1
ATOM 784 O O . LYS A 1 91 ? 10.533 -1.212 -23.251 1.00 75.75 91 LYS A O 1
ATOM 789 N N . PHE A 1 92 ? 8.301 -1.053 -23.010 1.00 70.56 92 PHE A N 1
ATOM 790 C CA . PHE A 1 92 ? 7.939 -2.370 -23.533 1.00 70.56 92 PHE A CA 1
ATOM 791 C C . PHE A 1 92 ? 6.943 -2.236 -24.698 1.00 70.56 92 PHE A C 1
ATOM 793 O O . PHE A 1 92 ? 5.752 -2.506 -24.574 1.00 70.56 92 PHE A O 1
ATOM 800 N N . ILE A 1 93 ? 7.467 -1.835 -25.860 1.00 56.91 93 ILE A N 1
ATOM 801 C CA . ILE A 1 93 ? 6.725 -1.433 -27.075 1.00 56.91 93 ILE A CA 1
ATOM 802 C C . ILE A 1 93 ? 5.854 -2.554 -27.703 1.00 56.91 93 ILE A C 1
ATOM 804 O O . ILE A 1 93 ? 5.044 -2.278 -28.584 1.00 56.91 93 ILE A O 1
ATOM 808 N N . SER A 1 94 ? 5.969 -3.816 -27.270 1.00 54.59 94 SER A N 1
ATOM 809 C CA . SER A 1 94 ? 5.383 -4.977 -27.967 1.00 54.59 94 SER A CA 1
ATOM 810 C C . SER A 1 94 ? 4.316 -5.789 -27.209 1.00 54.59 94 SER A C 1
ATOM 812 O O . SER A 1 94 ? 3.963 -6.872 -27.672 1.00 54.59 94 SER A O 1
ATOM 814 N N . LEU A 1 95 ? 3.755 -5.312 -26.089 1.00 56.69 95 LEU A N 1
ATOM 815 C CA . LEU A 1 95 ? 2.755 -6.074 -25.310 1.00 56.69 95 LEU A CA 1
ATOM 816 C C . LEU A 1 95 ? 1.333 -5.532 -25.457 1.00 56.69 95 LEU A C 1
ATOM 818 O O . LEU A 1 95 ? 0.750 -4.987 -24.527 1.00 56.69 95 LEU A O 1
ATOM 822 N N . SER A 1 96 ? 0.744 -5.715 -26.635 1.00 49.19 96 SER A N 1
ATOM 823 C CA . SER A 1 96 ? -0.575 -5.162 -26.969 1.00 49.19 96 SER A CA 1
ATOM 824 C C . SER A 1 96 ? -1.782 -5.886 -26.347 1.00 49.19 96 SER A C 1
ATOM 826 O O . SER A 1 96 ? -2.909 -5.453 -26.560 1.00 49.19 96 SER A O 1
ATOM 828 N N . SER A 1 97 ? -1.607 -6.974 -25.585 1.00 50.34 97 SER A N 1
ATOM 829 C CA . SER A 1 97 ? -2.762 -7.702 -25.008 1.00 50.34 97 SER A CA 1
ATOM 830 C C . SER A 1 97 ? -2.527 -8.462 -23.698 1.00 50.34 97 SER A C 1
ATOM 832 O O . SER A 1 97 ? -3.494 -8.855 -23.053 1.00 50.34 97 SER A O 1
ATOM 834 N N . GLN A 1 98 ? -1.280 -8.655 -23.259 1.00 51.16 98 GLN A N 1
ATOM 835 C CA . GLN A 1 98 ? -0.983 -9.420 -22.035 1.00 51.16 98 GLN A CA 1
ATOM 836 C C . GLN A 1 98 ? -0.968 -8.561 -20.757 1.00 51.16 98 GLN A C 1
ATOM 838 O O . GLN A 1 98 ? -1.009 -9.108 -19.659 1.00 51.16 98 GLN A O 1
ATOM 843 N N . PHE A 1 99 ? -0.967 -7.229 -20.893 1.00 50.81 99 PHE A N 1
ATOM 844 C CA . PHE A 1 99 ? -0.968 -6.280 -19.771 1.00 50.81 99 PHE A CA 1
ATOM 845 C C . PHE A 1 99 ? -2.288 -6.296 -18.982 1.00 50.81 99 PHE A C 1
ATOM 847 O O . PHE A 1 99 ? -2.279 -6.282 -17.757 1.00 50.81 99 PHE A O 1
ATOM 854 N N . ALA A 1 100 ? -3.430 -6.418 -19.669 1.00 47.56 100 ALA A N 1
ATOM 855 C CA . ALA A 1 100 ? -4.751 -6.363 -19.032 1.00 47.56 100 ALA A CA 1
ATOM 856 C C . ALA A 1 100 ? -5.050 -7.564 -18.111 1.00 47.56 100 ALA A C 1
ATOM 858 O O . ALA A 1 100 ? -5.870 -7.453 -17.204 1.00 47.56 100 ALA A O 1
ATOM 859 N N . ASN A 1 101 ? -4.385 -8.704 -18.331 1.00 47.31 101 ASN A N 1
ATOM 860 C CA . ASN A 1 101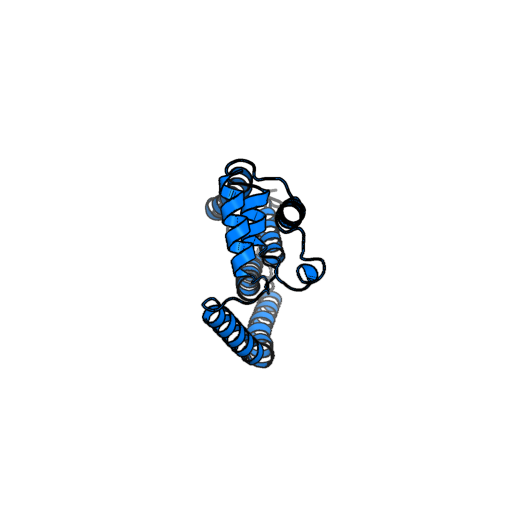 ? -4.641 -9.940 -17.585 1.00 47.31 101 ASN A CA 1
ATOM 861 C C . ASN A 1 101 ? -3.650 -10.179 -16.439 1.00 47.31 101 ASN A C 1
ATOM 863 O O . ASN A 1 101 ? -3.931 -10.975 -15.540 1.00 47.31 101 ASN A O 1
ATOM 867 N N . HIS A 1 102 ? -2.506 -9.493 -16.441 1.00 49.09 102 HIS A N 1
ATOM 868 C CA . HIS A 1 102 ? -1.453 -9.708 -15.462 1.00 49.09 102 HIS A CA 1
ATOM 869 C C . HIS A 1 102 ? -1.056 -8.400 -14.779 1.00 49.09 102 HIS A C 1
ATOM 871 O O . HIS A 1 102 ? -0.199 -7.661 -15.242 1.00 49.09 102 HIS A O 1
ATOM 877 N N . ALA A 1 103 ? -1.597 -8.249 -13.571 1.00 46.03 103 ALA A N 1
ATOM 878 C CA . ALA A 1 103 ? -0.887 -7.699 -12.424 1.00 46.03 103 ALA A CA 1
ATOM 879 C C . ALA A 1 103 ? -0.762 -6.180 -12.321 1.00 46.03 103 ALA A C 1
ATOM 881 O O . ALA A 1 103 ? 0.306 -5.595 -12.480 1.00 46.03 103 ALA A O 1
ATOM 882 N N . HIS A 1 104 ? -1.818 -5.594 -11.775 1.00 52.59 104 HIS A N 1
ATOM 883 C CA . HIS A 1 104 ? -1.624 -4.559 -10.776 1.00 52.59 104 HIS A CA 1
ATOM 884 C C . HIS A 1 104 ? -0.806 -5.128 -9.607 1.00 52.59 104 HIS A C 1
ATOM 886 O O . HIS A 1 104 ? -1.300 -5.861 -8.750 1.00 52.59 104 HIS A O 1
ATOM 892 N N . SER A 1 105 ? 0.486 -4.817 -9.583 1.00 57.00 105 SER A N 1
ATOM 893 C CA . SER A 1 105 ? 1.284 -4.902 -8.367 1.00 57.00 105 SER A CA 1
ATOM 894 C C . SER A 1 105 ? 1.083 -3.601 -7.581 1.00 57.00 105 SER A C 1
ATOM 896 O O . SER A 1 105 ? 2.026 -2.821 -7.410 1.00 57.00 105 SER A O 1
ATOM 898 N N . ASP A 1 106 ? -0.149 -3.396 -7.105 1.00 69.19 106 ASP A N 1
ATOM 899 C CA . ASP A 1 106 ? -0.679 -2.143 -6.543 1.00 69.19 106 ASP A CA 1
ATOM 900 C C . ASP A 1 106 ? 0.284 -1.420 -5.598 1.00 69.19 106 ASP A C 1
ATOM 902 O O . ASP A 1 106 ? 0.433 -0.204 -5.658 1.00 69.19 106 ASP A O 1
ATOM 906 N N . LEU A 1 107 ? 0.965 -2.157 -4.713 1.00 77.31 107 LEU A N 1
ATOM 907 C CA . LEU A 1 107 ? 1.901 -1.548 -3.772 1.00 77.31 107 LEU A CA 1
ATOM 908 C C . LEU A 1 107 ? 3.135 -0.992 -4.480 1.00 77.31 107 LEU A C 1
ATOM 910 O O . LEU A 1 107 ? 3.432 0.186 -4.331 1.00 77.31 107 LEU A O 1
ATOM 914 N N . PHE A 1 108 ? 3.875 -1.813 -5.225 1.00 79.50 108 PHE A N 1
ATOM 915 C CA . PHE A 1 108 ? 5.121 -1.366 -5.861 1.00 79.50 108 PHE A CA 1
ATOM 916 C C . PHE A 1 108 ? 4.881 -0.286 -6.922 1.00 79.50 108 PHE A C 1
ATOM 918 O O . PHE A 1 108 ? 5.703 0.619 -7.059 1.00 79.50 108 PHE A O 1
ATOM 925 N N . GLU A 1 109 ? 3.737 -0.348 -7.603 1.00 82.25 109 GLU A N 1
ATOM 926 C CA . GLU A 1 109 ? 3.229 0.720 -8.460 1.00 82.25 109 GLU A CA 1
ATOM 927 C C . GLU A 1 109 ? 3.015 2.009 -7.655 1.00 82.25 109 GLU A C 1
ATOM 929 O O . GLU A 1 109 ? 3.635 3.028 -7.957 1.00 82.25 109 GLU A O 1
ATOM 934 N N . PHE A 1 110 ? 2.261 1.943 -6.553 1.00 82.56 110 PHE A N 1
ATOM 935 C CA . PHE A 1 110 ? 2.043 3.075 -5.650 1.00 82.56 110 PHE A CA 1
ATOM 936 C C . PHE A 1 110 ? 3.358 3.673 -5.112 1.00 82.56 110 PHE A C 1
ATOM 938 O O . PHE A 1 110 ? 3.518 4.895 -5.057 1.00 82.56 110 PHE A O 1
ATOM 945 N N . PHE A 1 111 ? 4.330 2.830 -4.743 1.00 85.38 111 PHE A N 1
ATOM 946 C CA . PHE A 1 111 ? 5.653 3.270 -4.287 1.00 85.38 111 PHE A CA 1
ATOM 947 C C . PHE A 1 111 ? 6.367 4.112 -5.355 1.00 85.38 111 PHE A C 1
ATOM 949 O O . PHE A 1 111 ? 6.947 5.151 -5.033 1.00 85.38 111 PHE A O 1
ATOM 956 N N . GLY A 1 112 ? 6.326 3.674 -6.614 1.00 87.44 112 GLY A N 1
ATOM 957 C CA . GLY A 1 112 ? 6.937 4.387 -7.729 1.00 87.44 112 GLY A CA 1
ATOM 958 C C . GLY A 1 112 ? 6.181 5.654 -8.144 1.00 87.44 112 GLY A C 1
ATOM 959 O O . GLY A 1 112 ? 6.812 6.665 -8.446 1.00 87.44 112 GLY A O 1
ATOM 960 N N . GLU A 1 113 ? 4.848 5.640 -8.107 1.00 88.81 113 GLU A N 1
ATOM 961 C CA . GLU A 1 113 ? 4.016 6.777 -8.522 1.00 88.81 113 GLU A CA 1
ATOM 962 C C . GLU A 1 113 ? 4.119 7.974 -7.580 1.00 88.81 113 GLU A C 1
ATOM 964 O O . GLU A 1 113 ? 4.211 9.116 -8.034 1.00 88.81 113 GLU A O 1
ATOM 969 N N . PHE A 1 114 ? 4.119 7.713 -6.272 1.00 89.69 114 PHE A N 1
ATOM 970 C CA . PHE A 1 114 ? 4.041 8.749 -5.242 1.00 89.69 114 PHE A CA 1
ATOM 971 C C . PHE A 1 114 ? 5.384 9.060 -4.568 1.00 89.69 114 PHE A C 1
ATOM 973 O O . PHE A 1 114 ? 5.507 10.073 -3.868 1.00 89.69 114 PHE A O 1
ATOM 980 N N . GLY A 1 115 ? 6.386 8.196 -4.749 1.00 90.69 115 GLY A N 1
ATOM 981 C CA . GLY A 1 115 ? 7.709 8.356 -4.159 1.00 90.69 115 GLY A CA 1
ATOM 982 C C . GLY A 1 115 ? 7.708 8.356 -2.626 1.00 90.69 115 GLY A C 1
ATOM 983 O O . GLY A 1 115 ? 6.684 8.180 -1.955 1.00 90.69 115 GLY A O 1
ATOM 984 N N . LEU A 1 116 ? 8.884 8.594 -2.040 1.00 90.75 116 LEU A N 1
ATOM 985 C CA . LEU A 1 116 ? 9.072 8.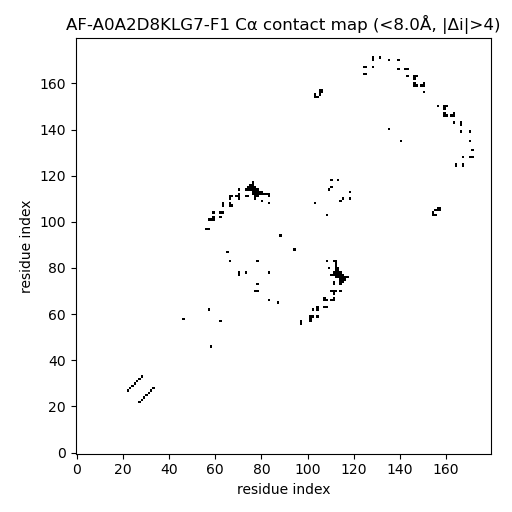642 -0.588 1.00 90.75 116 LEU A CA 1
ATOM 986 C C . LEU A 1 116 ? 8.169 9.669 0.098 1.00 90.75 116 LEU A C 1
ATOM 9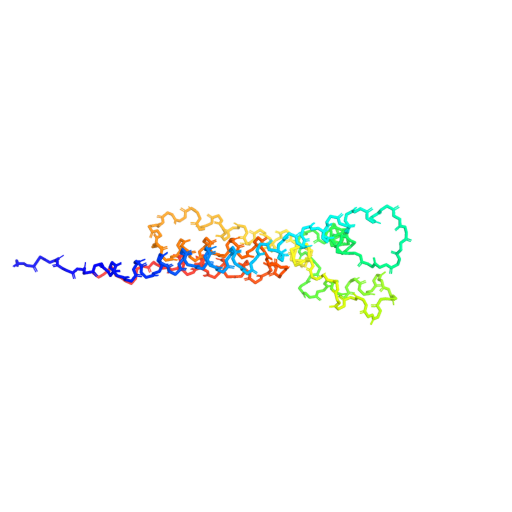88 O O . LEU A 1 116 ? 7.696 9.401 1.202 1.00 90.75 116 LEU A O 1
ATOM 992 N N . PHE A 1 117 ? 7.904 10.821 -0.528 1.00 89.25 117 PHE A N 1
ATOM 993 C CA . PHE A 1 117 ? 7.045 11.836 0.080 1.00 89.25 117 PHE A CA 1
ATOM 994 C C . PHE A 1 117 ? 5.612 11.334 0.263 1.00 89.25 117 PHE A C 1
ATOM 996 O O . PHE A 1 117 ? 5.077 11.436 1.370 1.00 89.25 117 PHE A O 1
ATOM 1003 N N . GLY A 1 118 ? 4.998 10.738 -0.762 1.00 85.62 118 GLY A N 1
ATOM 1004 C CA . GLY A 1 118 ? 3.635 10.222 -0.634 1.00 85.62 118 GLY A CA 1
ATOM 1005 C C . GLY A 1 118 ? 3.529 9.065 0.361 1.00 85.62 118 GLY A C 1
ATOM 1006 O O . GLY A 1 118 ? 2.637 9.060 1.213 1.00 85.62 118 GLY A O 1
ATOM 1007 N N . ILE A 1 119 ? 4.497 8.144 0.345 1.00 86.69 119 ILE A N 1
ATOM 1008 C CA . ILE A 1 119 ? 4.563 7.040 1.315 1.00 86.69 119 ILE A CA 1
ATOM 1009 C C . ILE A 1 119 ? 4.731 7.578 2.740 1.00 86.69 119 ILE A C 1
ATOM 1011 O O . ILE A 1 119 ? 4.092 7.086 3.674 1.00 86.69 119 ILE A O 1
ATOM 1015 N N . SER A 1 120 ? 5.553 8.618 2.919 1.00 88.88 120 SER A N 1
ATOM 1016 C CA . SER A 1 120 ? 5.766 9.222 4.233 1.00 88.88 120 SER A CA 1
ATOM 1017 C C . SER A 1 120 ? 4.460 9.765 4.814 1.00 88.88 120 SER A C 1
ATOM 1019 O O . SER A 1 120 ? 4.179 9.513 5.981 1.00 88.88 120 SER A O 1
ATOM 1021 N N . PHE A 1 121 ? 3.598 10.406 4.016 1.00 84.50 121 PHE A N 1
ATOM 1022 C CA . PHE A 1 121 ? 2.308 10.911 4.498 1.00 84.50 121 PHE A CA 1
ATOM 1023 C C . PHE A 1 121 ? 1.383 9.802 4.999 1.00 84.50 121 PHE A C 1
ATOM 1025 O O . PHE A 1 121 ? 0.760 9.952 6.056 1.00 84.50 121 PHE A O 1
ATOM 1032 N N . ILE A 1 122 ? 1.326 8.674 4.286 1.00 83.31 122 ILE A N 1
ATOM 1033 C CA . ILE A 1 122 ? 0.579 7.494 4.740 1.00 83.31 122 ILE A CA 1
ATOM 1034 C C . ILE A 1 122 ? 1.152 7.005 6.069 1.00 83.31 122 ILE A C 1
ATOM 1036 O O . ILE A 1 122 ? 0.407 6.820 7.033 1.00 83.31 122 ILE A O 1
ATOM 1040 N N . PHE A 1 123 ? 2.475 6.877 6.160 1.00 84.62 123 PHE A N 1
ATOM 1041 C CA . PHE A 1 123 ? 3.142 6.418 7.374 1.00 84.62 123 PHE A CA 1
ATOM 1042 C C . PHE A 1 123 ? 2.908 7.358 8.569 1.00 84.62 123 PHE A C 1
ATOM 1044 O O . PHE A 1 123 ? 2.606 6.902 9.673 1.00 84.62 123 PHE A O 1
ATOM 1051 N N . LEU A 1 124 ? 2.948 8.676 8.354 1.00 84.44 124 LEU A N 1
ATOM 1052 C CA . LEU A 1 124 ? 2.614 9.674 9.372 1.00 84.44 124 LEU A CA 1
ATOM 1053 C C . LEU A 1 124 ? 1.164 9.532 9.859 1.00 84.44 124 LEU A C 1
ATOM 1055 O O . LEU A 1 124 ? 0.909 9.674 11.057 1.00 84.44 124 LEU A O 1
ATOM 1059 N N . SER A 1 125 ? 0.217 9.235 8.962 1.00 80.19 125 SER A N 1
ATOM 1060 C CA . SER A 1 125 ? -1.186 8.984 9.324 1.00 80.19 125 SER A CA 1
ATOM 1061 C C . SER A 1 125 ? -1.318 7.771 10.253 1.00 80.19 125 SER A C 1
ATOM 1063 O O . SER A 1 125 ? -1.954 7.865 11.309 1.00 80.19 125 SER A O 1
ATOM 1065 N N . PHE A 1 126 ? -0.625 6.674 9.927 1.00 81.81 126 PHE A N 1
ATOM 1066 C CA . PHE A 1 126 ? -0.545 5.484 10.777 1.00 81.81 126 PHE A CA 1
ATOM 1067 C C . PHE A 1 126 ? 0.071 5.793 12.148 1.00 81.81 126 PHE A C 1
ATOM 1069 O O . PHE A 1 126 ? -0.515 5.461 13.178 1.00 81.81 126 PHE A O 1
ATOM 1076 N N . ILE A 1 127 ? 1.216 6.482 12.197 1.00 81.94 127 ILE A N 1
ATOM 1077 C CA . ILE A 1 127 ? 1.861 6.863 13.464 1.00 81.94 127 ILE A CA 1
ATOM 1078 C C . ILE A 1 127 ? 0.915 7.716 14.320 1.00 81.94 127 ILE A C 1
ATOM 1080 O O . ILE A 1 127 ? 0.752 7.470 15.518 1.00 81.94 127 ILE A O 1
ATOM 1084 N N . LYS A 1 128 ? 0.251 8.706 13.714 1.00 80.25 128 LYS A N 1
ATOM 1085 C CA . LYS A 1 128 ? -0.675 9.605 14.413 1.00 80.25 128 LYS A CA 1
ATOM 1086 C C . LYS A 1 128 ? -1.858 8.857 15.020 1.00 80.25 128 LYS A C 1
ATOM 1088 O O . LYS A 1 128 ? -2.313 9.236 16.101 1.00 80.25 128 L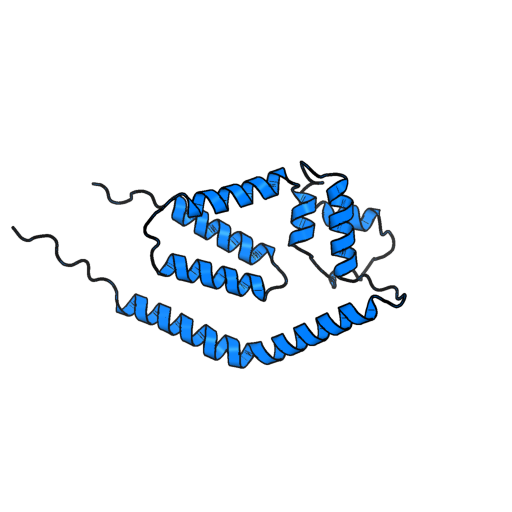YS A O 1
ATOM 1093 N N . PHE A 1 129 ? -2.338 7.804 14.362 1.00 76.44 129 PHE A N 1
ATOM 1094 C CA . PHE A 1 129 ? -3.355 6.923 14.922 1.00 76.44 129 PHE A CA 1
ATOM 1095 C C . PHE A 1 129 ? -2.865 6.274 16.224 1.00 76.44 129 PHE A C 1
ATOM 1097 O O . PHE A 1 129 ? -3.520 6.425 17.250 1.00 76.44 129 PHE A O 1
ATOM 1104 N N . PHE A 1 130 ? -1.678 5.660 16.242 1.00 76.00 130 PHE A N 1
ATOM 1105 C CA . PHE A 1 130 ? -1.146 5.008 17.449 1.00 76.00 130 PHE A CA 1
ATOM 1106 C C . PHE A 1 130 ? -0.781 5.980 18.581 1.00 76.00 130 PHE A C 1
ATOM 1108 O O . PHE A 1 130 ? -1.001 5.666 19.753 1.00 76.00 130 PHE A O 1
ATOM 1115 N N . ILE A 1 131 ? -0.258 7.167 18.255 1.00 79.44 131 ILE A N 1
ATOM 1116 C CA . ILE A 1 131 ? 0.089 8.194 19.253 1.00 79.44 131 ILE A CA 1
ATOM 1117 C C . ILE A 1 131 ? -1.165 8.741 19.946 1.00 79.44 131 ILE A C 1
ATOM 1119 O O . ILE A 1 131 ? -1.149 9.019 21.148 1.00 79.44 131 ILE A O 1
ATOM 1123 N N . ASN A 1 132 ? -2.268 8.898 19.212 1.00 71.81 132 ASN A N 1
ATOM 1124 C CA . ASN A 1 132 ? -3.510 9.450 19.739 1.00 71.81 132 ASN A CA 1
ATOM 1125 C C . ASN A 1 132 ? -4.252 8.396 20.578 1.00 71.81 132 ASN A C 1
ATOM 1127 O O . ASN A 1 132 ? -5.238 7.816 20.128 1.00 71.81 132 ASN A O 1
ATOM 1131 N N . LYS A 1 133 ? -3.780 8.154 21.812 1.00 59.84 133 LYS A N 1
ATOM 1132 C CA . LYS A 1 133 ? -4.381 7.224 22.784 1.00 59.84 133 LYS A CA 1
ATOM 1133 C C . LYS A 1 133 ? -5.807 7.648 23.155 1.00 59.84 133 LYS A C 1
ATOM 1135 O O . LYS A 1 133 ? -6.047 8.290 24.175 1.00 59.84 133 LYS A O 1
ATOM 1140 N N . LYS A 1 134 ? -6.774 7.272 22.322 1.00 65.31 134 LYS A N 1
ATOM 1141 C CA . LYS A 1 134 ? -8.205 7.304 22.625 1.00 65.31 134 LYS A CA 1
ATOM 1142 C C . LYS A 1 134 ? -8.671 5.895 22.974 1.00 65.31 134 LYS A C 1
ATOM 1144 O O . LYS A 1 134 ? -8.165 4.917 22.433 1.00 65.31 134 LYS A O 1
ATOM 1149 N N . ASN A 1 135 ? -9.692 5.789 23.823 1.00 61.16 135 ASN A N 1
ATOM 1150 C CA . ASN A 1 135 ? -10.420 4.532 23.982 1.00 61.16 135 ASN A CA 1
ATOM 1151 C C . ASN A 1 135 ? -11.126 4.207 22.658 1.00 61.16 135 ASN A C 1
ATOM 1153 O O . ASN A 1 135 ? -12.151 4.806 22.325 1.00 61.16 135 ASN A O 1
ATOM 1157 N N . TYR A 1 136 ? -10.554 3.284 21.887 1.00 69.56 136 TYR A N 1
ATOM 1158 C CA . TYR A 1 136 ? -11.153 2.797 20.651 1.00 69.56 136 TYR A CA 1
ATOM 1159 C C . TYR A 1 136 ? -12.416 1.994 20.974 1.00 69.56 136 TYR A C 1
ATOM 1161 O O . TYR A 1 136 ? -12.398 1.084 21.805 1.00 69.56 136 TYR A O 1
ATOM 1169 N N . ASN A 1 137 ? -13.536 2.322 20.325 1.00 71.38 137 ASN A N 1
ATOM 1170 C CA . ASN A 1 137 ? -14.740 1.508 20.471 1.00 71.38 137 ASN A CA 1
ATOM 1171 C C . ASN A 1 137 ? -14.520 0.153 19.785 1.00 71.38 137 ASN A C 1
ATOM 1173 O O . ASN A 1 137 ? -13.941 0.084 18.706 1.00 71.38 137 ASN A O 1
ATOM 1177 N N . LEU A 1 138 ? -15.071 -0.909 20.364 1.00 69.69 138 LEU A N 1
ATOM 1178 C CA . LEU A 1 138 ? -14.948 -2.276 19.852 1.00 69.69 138 LEU A CA 1
ATOM 1179 C C . LEU A 1 138 ? -15.319 -2.456 18.358 1.00 69.69 138 LEU A C 1
ATOM 1181 O O . LEU A 1 138 ? -14.587 -3.169 17.684 1.00 69.69 138 LEU A O 1
ATOM 1185 N N . PRO A 1 139 ? -16.341 -1.777 17.790 1.00 69.31 139 PRO A N 1
ATOM 1186 C CA . PRO A 1 139 ? -16.607 -1.839 16.350 1.00 69.31 139 PRO A CA 1
ATOM 1187 C C . PRO A 1 139 ? -15.451 -1.320 15.486 1.00 69.31 139 PRO A C 1
ATOM 1189 O O . PRO A 1 139 ? -15.155 -1.920 14.469 1.00 69.31 139 PRO A O 1
ATOM 1192 N N . ILE A 1 140 ? -14.754 -0.259 15.915 1.00 75.81 140 ILE A N 1
ATOM 1193 C CA . ILE A 1 140 ? -13.603 0.306 15.185 1.00 75.81 140 ILE A CA 1
ATOM 1194 C C . ILE A 1 140 ? -12.455 -0.706 15.138 1.00 75.81 140 ILE A C 1
ATOM 1196 O O . ILE A 1 140 ? -11.826 -0.877 14.099 1.00 75.81 140 ILE A O 1
ATOM 1200 N N . ILE A 1 141 ? -12.194 -1.379 16.262 1.00 75.56 141 ILE A N 1
ATOM 1201 C CA . ILE A 1 141 ? -11.153 -2.410 16.353 1.00 75.56 141 ILE A CA 1
ATOM 1202 C C . ILE A 1 141 ? -11.493 -3.581 15.425 1.00 75.56 141 ILE A C 1
ATOM 1204 O O . ILE A 1 141 ? -10.624 -4.043 14.694 1.00 75.56 141 ILE A O 1
ATOM 1208 N N . ILE A 1 142 ? -12.757 -4.017 15.410 1.00 70.44 142 ILE A N 1
ATOM 1209 C CA . ILE A 1 142 ? -13.229 -5.084 14.517 1.00 70.44 142 ILE A CA 1
ATOM 1210 C C . ILE A 1 142 ? -13.069 -4.679 13.048 1.00 70.44 142 ILE A C 1
ATOM 1212 O O . ILE A 1 142 ? -12.539 -5.461 12.268 1.00 70.44 142 ILE A O 1
ATOM 1216 N N . THR A 1 143 ? -13.463 -3.460 12.664 1.00 74.94 143 THR A N 1
ATOM 1217 C CA . THR A 1 143 ? -13.313 -2.987 11.279 1.00 74.94 143 THR A CA 1
ATOM 1218 C C . THR A 1 143 ? -11.847 -2.930 10.848 1.00 74.94 143 THR A C 1
ATOM 1220 O O . THR A 1 143 ? -11.530 -3.373 9.749 1.00 74.94 143 THR A O 1
ATOM 1223 N N . LEU A 1 144 ? -10.944 -2.449 11.714 1.00 77.25 144 LEU A N 1
ATOM 1224 C CA . LEU A 1 144 ? -9.504 -2.448 11.429 1.00 77.25 144 LEU A CA 1
ATOM 1225 C C . LEU A 1 144 ? -8.964 -3.872 11.259 1.00 77.25 144 LEU A C 1
ATOM 1227 O O . LEU A 1 144 ? -8.237 -4.147 10.308 1.00 77.25 144 LEU A O 1
ATOM 1231 N N . PHE A 1 145 ? -9.358 -4.788 12.141 1.00 73.44 145 PHE A N 1
ATOM 1232 C CA . PHE A 1 145 ? -8.944 -6.186 12.065 1.00 73.44 145 PHE A CA 1
ATOM 1233 C C . PHE A 1 145 ? -9.415 -6.855 10.765 1.00 73.44 145 PHE A C 1
ATOM 1235 O O . PHE A 1 145 ? -8.616 -7.495 10.087 1.00 73.44 145 PHE A O 1
ATOM 1242 N N . TYR A 1 146 ? -10.664 -6.623 10.353 1.00 71.81 146 TYR A N 1
ATOM 1243 C CA . TYR A 1 146 ? -11.173 -7.095 9.064 1.00 71.81 146 TYR A CA 1
ATOM 1244 C C . TYR A 1 146 ? -10.404 -6.537 7.879 1.00 71.81 146 TYR A C 1
ATOM 1246 O O . TYR A 1 146 ? -10.048 -7.287 6.980 1.00 71.81 146 TYR A O 1
ATOM 1254 N N . SER A 1 147 ? -10.118 -5.238 7.879 1.00 74.00 147 SER A N 1
ATOM 1255 C CA . SER A 1 147 ? -9.371 -4.636 6.777 1.00 74.00 147 SER A CA 1
ATOM 1256 C C . SER A 1 147 ? -7.943 -5.188 6.659 1.00 74.00 147 SER A C 1
ATOM 1258 O O . SER A 1 147 ? -7.454 -5.354 5.548 1.00 74.00 147 SER A O 1
ATOM 1260 N N . ILE A 1 148 ? -7.305 -5.568 7.776 1.00 72.94 148 ILE A N 1
ATOM 1261 C CA . ILE A 1 148 ? -5.998 -6.253 7.779 1.00 72.94 148 ILE A CA 1
ATOM 1262 C C . ILE A 1 148 ? -6.118 -7.686 7.235 1.00 72.94 148 ILE A C 1
ATOM 1264 O O . ILE A 1 148 ? -5.252 -8.132 6.484 1.00 72.94 148 ILE A O 1
ATOM 1268 N N . ILE A 1 149 ? -7.190 -8.404 7.586 1.00 68.12 149 ILE A N 1
ATOM 1269 C CA . ILE A 1 149 ? -7.463 -9.737 7.032 1.00 68.12 149 ILE A CA 1
ATOM 1270 C C . ILE A 1 149 ? -7.658 -9.648 5.516 1.00 68.12 149 ILE A C 1
ATOM 1272 O O . ILE A 1 149 ? -7.001 -10.378 4.785 1.00 68.12 149 ILE A O 1
ATOM 1276 N N . ILE A 1 150 ? -8.498 -8.728 5.035 1.00 69.38 150 ILE A N 1
ATOM 1277 C CA . ILE A 1 150 ? -8.772 -8.557 3.598 1.00 69.38 150 ILE A CA 1
ATOM 1278 C C . ILE A 1 150 ? -7.484 -8.195 2.840 1.00 69.38 150 ILE A C 1
ATOM 1280 O O . ILE A 1 150 ? -7.220 -8.767 1.786 1.00 69.38 150 ILE A O 1
ATOM 1284 N N . LEU A 1 151 ? -6.628 -7.340 3.418 1.00 68.06 151 LEU A N 1
ATOM 1285 C CA . LEU A 1 151 ? -5.308 -7.004 2.864 1.00 68.06 151 LEU A CA 1
ATOM 1286 C C . LEU A 1 151 ? -4.405 -8.237 2.653 1.00 68.06 151 LEU A C 1
ATOM 1288 O O . LEU A 1 151 ? -3.515 -8.204 1.815 1.00 68.06 151 LEU A O 1
ATOM 1292 N N . SER A 1 152 ? -4.614 -9.323 3.402 1.00 62.75 152 SER A N 1
ATOM 1293 C CA . SER A 1 152 ? -3.800 -10.541 3.292 1.00 62.75 152 SER A CA 1
ATOM 1294 C C . SER A 1 152 ? -4.274 -11.499 2.188 1.00 62.75 152 SER A C 1
ATOM 1296 O O . SER A 1 152 ? -3.528 -12.406 1.828 1.00 62.75 152 SER A O 1
ATOM 1298 N N . PHE A 1 153 ? -5.493 -11.325 1.658 1.00 57.72 153 PHE A N 1
ATOM 1299 C CA . PHE A 1 153 ? -6.115 -12.259 0.706 1.00 57.72 153 PHE A CA 1
ATOM 1300 C C . PHE A 1 153 ? -6.467 -11.649 -0.656 1.00 57.72 153 PHE A C 1
ATOM 1302 O O . PHE A 1 153 ? -6.644 -12.402 -1.619 1.00 57.72 153 PHE A O 1
ATOM 1309 N N . ASP A 1 154 ? -6.595 -10.324 -0.747 1.00 54.56 154 ASP A N 1
ATOM 1310 C CA . ASP A 1 154 ? -6.966 -9.634 -1.984 1.00 54.56 154 ASP A CA 1
ATOM 1311 C C . ASP A 1 154 ? -5.730 -9.214 -2.801 1.00 54.56 154 ASP A C 1
ATOM 1313 O O . ASP A 1 154 ? -4.732 -8.745 -2.253 1.00 54.56 154 ASP A O 1
ATOM 1317 N N . PHE A 1 155 ? -5.802 -9.371 -4.126 1.00 51.31 155 PHE A N 1
ATOM 1318 C CA . PHE A 1 155 ? -4.764 -8.911 -5.054 1.00 51.31 155 PHE A CA 1
ATOM 1319 C C . PHE A 1 155 ? -4.798 -7.388 -5.230 1.00 51.31 155 PHE A C 1
ATOM 1321 O O . PHE A 1 155 ? -3.768 -6.784 -5.521 1.00 51.31 155 PHE A O 1
ATOM 1328 N N . SER A 1 156 ? -5.962 -6.772 -5.008 1.00 62.91 156 SER A N 1
ATOM 1329 C CA . SER A 1 156 ? -6.168 -5.331 -5.126 1.00 62.91 156 SER A CA 1
ATOM 1330 C C . SER A 1 156 ? -5.844 -4.615 -3.808 1.00 62.91 156 SER A C 1
ATOM 1332 O O . SER A 1 156 ? -6.728 -4.094 -3.122 1.00 62.91 156 SER A O 1
ATOM 1334 N N . LEU A 1 157 ? -4.567 -4.609 -3.419 1.00 64.31 157 LEU A N 1
ATOM 1335 C CA . LEU A 1 157 ? -4.088 -4.106 -2.123 1.00 64.31 157 LEU A CA 1
ATOM 1336 C C . LEU A 1 157 ? -4.438 -2.632 -1.859 1.00 64.31 157 LEU A C 1
ATOM 1338 O O . LEU A 1 157 ? -4.487 -2.222 -0.697 1.00 64.31 157 LEU A O 1
ATOM 1342 N N . HIS A 1 158 ? -4.722 -1.831 -2.891 1.00 67.44 158 HIS A N 1
ATOM 1343 C CA . HIS A 1 158 ? -5.119 -0.434 -2.701 1.00 67.44 158 HIS A CA 1
ATOM 1344 C C . HIS A 1 158 ? -6.470 -0.287 -1.972 1.00 67.44 158 HIS A C 1
ATOM 1346 O O . HIS A 1 158 ? -6.617 0.602 -1.129 1.00 67.44 158 HIS A O 1
ATOM 1352 N N . ILE A 1 159 ? -7.442 -1.176 -2.224 1.00 71.31 159 ILE A N 1
ATOM 1353 C CA . ILE A 1 159 ? -8.807 -1.062 -1.679 1.00 71.31 159 ILE A CA 1
ATOM 1354 C C . ILE A 1 159 ? -8.805 -1.206 -0.146 1.00 71.31 159 ILE A C 1
ATOM 1356 O O . ILE A 1 159 ? -9.329 -0.315 0.539 1.00 71.31 159 ILE A O 1
ATOM 1360 N N . PRO A 1 160 ? -8.168 -2.238 0.449 1.00 70.88 160 PRO A N 1
ATOM 1361 C CA . PRO A 1 160 ? -8.128 -2.372 1.902 1.00 70.88 160 PRO A CA 1
ATOM 1362 C C . PRO A 1 160 ? -7.289 -1.275 2.573 1.00 70.88 160 PRO A C 1
ATOM 1364 O O . PRO A 1 160 ? -7.640 -0.827 3.665 1.00 70.88 160 PRO A O 1
ATOM 1367 N N . ILE A 1 161 ? -6.223 -0.779 1.928 1.00 74.00 161 ILE A N 1
ATOM 1368 C CA . ILE A 1 161 ? -5.412 0.336 2.455 1.00 74.00 161 ILE A CA 1
ATOM 1369 C C . ILE A 1 161 ? -6.250 1.613 2.564 1.00 74.00 161 ILE A C 1
ATOM 1371 O O . ILE A 1 161 ? -6.222 2.283 3.600 1.00 74.00 161 ILE A O 1
ATOM 1375 N N . ILE A 1 162 ? -7.038 1.934 1.533 1.00 75.88 162 ILE A N 1
ATOM 1376 C CA . ILE A 1 162 ? -7.950 3.086 1.547 1.00 75.88 162 ILE A CA 1
ATOM 1377 C C . ILE A 1 162 ? -8.978 2.935 2.674 1.00 75.88 162 ILE A C 1
ATOM 1379 O O . ILE A 1 162 ? -9.224 3.884 3.422 1.00 75.88 162 ILE A O 1
ATOM 1383 N N . GLN A 1 163 ? -9.534 1.735 2.855 1.00 77.94 163 GLN A N 1
ATOM 1384 C CA . GLN A 1 163 ? -10.478 1.450 3.935 1.00 77.94 163 GLN A CA 1
ATOM 1385 C C . GLN A 1 163 ? -9.849 1.655 5.324 1.00 77.94 163 GLN A C 1
ATOM 1387 O O . GLN A 1 163 ? -10.450 2.303 6.187 1.00 77.94 163 GLN A O 1
ATOM 1392 N N . VAL A 1 164 ? -8.624 1.164 5.536 1.00 79.44 164 VAL A N 1
ATOM 1393 C CA . VAL A 1 164 ? -7.849 1.365 6.771 1.00 79.44 164 VAL A CA 1
ATOM 1394 C C . VAL A 1 164 ? -7.630 2.857 7.044 1.00 79.44 164 VAL A C 1
ATOM 1396 O O . VAL A 1 164 ? -7.892 3.335 8.153 1.00 79.44 164 VAL A O 1
ATOM 1399 N N . LEU A 1 165 ? -7.197 3.614 6.031 1.00 78.00 165 LEU A N 1
ATOM 1400 C CA . LEU A 1 165 ? -6.969 5.058 6.132 1.00 78.00 165 LEU A CA 1
ATOM 1401 C C . LEU A 1 165 ? -8.257 5.819 6.469 1.00 78.00 165 LEU A C 1
ATOM 1403 O O . LEU A 1 165 ? -8.245 6.695 7.339 1.00 78.00 165 LEU A O 1
ATOM 1407 N N . PHE A 1 166 ? -9.376 5.456 5.841 1.00 80.50 166 PHE A N 1
ATOM 1408 C CA . PHE A 1 166 ? -10.678 6.068 6.099 1.00 80.50 166 PHE A CA 1
ATOM 1409 C C . PHE A 1 166 ? -11.143 5.844 7.544 1.00 80.50 166 PHE A C 1
ATOM 1411 O O . PHE A 1 166 ? -11.571 6.783 8.227 1.00 80.50 166 PHE A O 1
ATOM 1418 N N . VAL A 1 167 ? -10.996 4.619 8.058 1.00 79.94 167 VAL A N 1
ATOM 1419 C CA . VAL A 1 167 ? -11.317 4.306 9.457 1.00 79.94 167 VAL A CA 1
ATOM 1420 C C . VAL A 1 167 ? -10.411 5.092 10.405 1.00 79.94 167 VAL A C 1
ATOM 1422 O O . VAL A 1 167 ? -10.910 5.710 11.348 1.00 79.94 167 VAL A O 1
ATOM 1425 N N . MET A 1 168 ? -9.101 5.149 10.148 1.00 75.69 168 MET A N 1
ATOM 1426 C CA . MET A 1 168 ? -8.174 5.937 10.968 1.00 75.69 168 MET A CA 1
ATOM 1427 C C . MET A 1 168 ? -8.540 7.425 11.003 1.00 75.69 168 MET A C 1
ATOM 1429 O O . MET A 1 168 ? -8.579 8.018 12.087 1.00 75.69 168 MET A O 1
ATOM 1433 N N . PHE A 1 169 ? -8.881 8.017 9.854 1.00 78.25 169 PHE A N 1
ATOM 1434 C CA . PHE A 1 169 ? -9.345 9.403 9.762 1.00 78.25 169 PHE A CA 1
ATOM 1435 C C . PHE A 1 169 ? -10.568 9.650 10.653 1.00 78.25 169 PHE A C 1
ATOM 1437 O O . PHE A 1 169 ? -10.571 10.581 11.467 1.00 78.25 169 PHE A O 1
ATOM 1444 N N . PHE A 1 170 ? -11.587 8.788 10.564 1.00 75.81 170 PHE A N 1
ATOM 1445 C CA . PHE A 1 170 ? -12.807 8.927 11.360 1.00 75.81 170 PHE A CA 1
ATOM 1446 C C . PHE A 1 170 ? -12.521 8.855 12.867 1.00 75.81 170 PHE A C 1
ATOM 1448 O O . PHE A 1 170 ? -13.053 9.632 13.661 1.00 75.81 170 PHE A O 1
ATOM 1455 N N . VAL A 1 171 ? -11.627 7.959 13.283 1.00 74.25 171 VAL A N 1
ATOM 1456 C CA . VAL A 1 171 ? -11.266 7.762 14.694 1.00 74.25 171 VAL A CA 1
ATOM 1457 C C . VAL A 1 171 ? -10.478 8.945 15.263 1.00 74.25 171 VAL A C 1
ATOM 1459 O O . VAL A 1 171 ? -10.761 9.424 16.374 1.00 74.25 171 VAL A O 1
ATOM 1462 N N . ILE A 1 172 ? -9.510 9.456 14.500 1.00 71.19 172 ILE A N 1
ATOM 1463 C CA . ILE A 1 172 ? -8.712 10.623 14.889 1.00 71.19 172 ILE A CA 1
ATOM 1464 C C . ILE A 1 172 ? -9.624 11.849 15.036 1.00 71.19 172 ILE A C 1
ATOM 1466 O O . ILE A 1 172 ? -9.538 12.542 16.059 1.00 71.19 172 ILE A O 1
ATOM 1470 N N . ASN A 1 173 ? -10.567 12.044 14.109 1.00 71.69 173 ASN A N 1
ATOM 1471 C CA . ASN A 1 173 ? -11.485 13.189 14.098 1.00 71.69 173 ASN A CA 1
ATOM 1472 C C . ASN A 1 173 ? -12.693 13.061 15.032 1.00 71.69 173 ASN A C 1
ATOM 1474 O O . ASN A 1 173 ? -13.396 14.040 15.259 1.00 71.69 173 ASN A O 1
ATOM 1478 N N . LYS A 1 174 ? -12.900 11.909 15.677 1.00 69.19 174 LYS A N 1
ATOM 1479 C CA . LYS A 1 174 ? -13.969 11.712 16.670 1.00 69.19 174 LYS A CA 1
ATOM 1480 C C . LYS A 1 174 ? -13.728 12.456 18.002 1.00 69.19 174 LYS A C 1
ATOM 1482 O O . LYS A 1 174 ? -13.796 11.842 19.064 1.00 69.19 174 LYS A O 1
ATOM 1487 N N . LYS A 1 175 ? -13.346 13.739 18.013 1.00 54.38 175 LYS A N 1
ATOM 1488 C CA . LYS A 1 175 ? -13.238 14.549 19.247 1.00 54.38 175 LYS A CA 1
ATOM 1489 C C . LYS A 1 175 ? -14.516 15.381 19.467 1.00 54.38 175 LYS A C 1
ATOM 1491 O O . LYS A 1 175 ? -14.864 16.209 18.645 1.00 54.38 175 LYS A O 1
ATOM 1496 N N . SER A 1 176 ? -15.146 15.112 20.616 1.00 49.56 176 SER A N 1
ATOM 1497 C CA . SER A 1 176 ? -16.180 15.855 21.364 1.00 49.56 176 SER A CA 1
ATOM 1498 C C . SER A 1 176 ? -17.467 16.314 20.658 1.00 49.56 176 SER A C 1
ATOM 1500 O O . SER A 1 176 ? -17.756 17.501 20.590 1.00 49.56 176 SER A O 1
ATOM 1502 N N . TYR A 1 177 ? -18.340 15.376 20.283 1.00 41.91 177 TYR A N 1
ATOM 1503 C CA . TYR A 1 177 ? -19.786 15.629 20.403 1.00 41.91 177 TYR A CA 1
ATOM 1504 C C . TYR A 1 177 ? -20.242 15.085 21.760 1.00 41.91 177 TYR A C 1
ATOM 1506 O O . TYR A 1 177 ? -20.728 13.958 21.854 1.00 41.91 177 TYR A O 1
ATOM 1514 N N . GLY A 1 178 ? -19.964 15.829 22.834 1.00 45.47 178 GLY A N 1
ATOM 1515 C CA . GLY A 1 178 ? -20.391 15.445 24.184 1.00 45.47 178 GLY A CA 1
ATOM 1516 C C . GLY A 1 178 ? -19.500 15.917 25.330 1.00 45.47 178 GLY A C 1
ATOM 1517 O O . GLY A 1 178 ? -19.254 15.142 26.250 1.00 45.47 178 GLY A O 1
ATOM 1518 N N . SER A 1 179 ? -19.022 17.159 25.283 1.00 37.28 179 SER A N 1
ATOM 1519 C CA . SER A 1 179 ? -18.638 17.915 26.479 1.00 37.28 179 SER A CA 1
ATOM 1520 C C . SER A 1 179 ? -19.472 19.196 26.510 1.00 37.28 179 SER A C 1
ATOM 1522 O O . SER A 1 179 ? -18.983 20.270 26.167 1.00 37.28 179 SER A O 1
ATOM 1524 N N . SER A 1 180 ? -20.762 19.028 26.800 1.00 34.88 180 SER A N 1
ATOM 1525 C CA . SER A 1 180 ? -21.620 20.074 27.361 1.00 34.88 180 SER A CA 1
ATOM 1526 C C . SER A 1 180 ? -21.626 19.908 28.871 1.00 34.88 180 SER A C 1
ATOM 1528 O O . SER A 1 180 ? -21.933 18.762 29.284 1.00 34.88 180 SER A O 1
#

Foldseek 3Di:
DDDDDDPPPPVVVVVVVVVVVVCCCPVVVPVPNDVVVVVVVVVVVVLVVCVPDDDDADAQVNLLVVLVVLCVVVAAAAPAPPCSVVVVCVVVVPCPDRVVVHDPPVVSNVCRHGHPNNVVVLVVLVVLLVVPDDDDDPVLVVQLVVLVVCCVPDRNNVVSSVSNSVSSVCVSPPPDPDDD

Secondary structure (DSSP, 8-state):
---S------HHHHHHHHHHHHHIIIIIIIISSHHHHHHHHHHHHHHHHHTTS--S---HHHHHHHHHHHHTTSTTT-S-TTHHHHHHHHH-TT-SSSTTTS---HHHHHHHHHHHHHHHHHHHHHHHHHHS-----HHHHHHHHHHHHHHHH-S-THHHHHHHHHHHHHHHH---S---

Sequence (180 aa):
MNYFFRKKKNQSFKIIILFIFFFDLICVGIYFGTFEIIDRFYFLKEEFSVISEEISTISRFDIIKFGLREFKNFIFFGYGSGAFENLFQLKFISLSSQFANHAHSDLFEFFGEFGLFGISFIFLSFIKFFINKKNYNLPIIITLFYSIIILSFDFSLHIPIIQVLFVMFFVINKKSYGSS

Solvent-accessible surface area (backbone atoms only — not comparable to full-atom values): 10612 Å² total; per-residue (Å²): 145,79,79,94,76,76,83,75,73,63,58,66,60,55,49,50,54,52,47,52,52,51,45,47,54,50,51,49,42,56,72,72,34,49,66,62,49,51,52,50,53,50,52,52,52,51,59,65,66,51,75,82,57,97,64,99,65,89,45,64,64,56,53,44,54,47,26,60,54,54,20,72,79,26,49,56,62,21,71,35,83,83,34,60,63,57,56,48,47,72,75,48,84,81,62,92,70,64,58,86,80,49,64,74,54,43,62,45,46,49,49,20,18,34,8,52,56,50,53,46,55,55,50,50,54,55,52,52,51,70,69,56,83,62,91,74,54,68,69,60,55,50,53,50,52,49,32,56,54,47,47,75,75,47,73,64,42,58,59,33,51,52,52,45,51,52,52,49,51,54,60,71,65,68,71,74,95,78,83,127

pLDDT: mean 70.22, std 14.06, range [32.59, 91.06]

Mean predicted aligned error: 13.66 Å

Radius of gyration: 22.3 Å; Cα contacts (8 Å, |Δi|>4): 111; chains: 1; bounding box: 47×45×71 Å